Protein AF-A0AAE1G1R2-F1 (afdb_monomer_lite)

Secondary structure (DSSP, 8-state):
--SSHHHHHHHHHHHHHHHHHHHHHHHHHHHHHHHHHHHHHHHHHHHHHHHHHHHHHHHHHHHHHHHHHHHHHHHHHHHHHHHHHHHHHHHHHHHHHHHHHHHHHHHHHHHHHHHHHHHHTS-SS--------------SSSHHHHHHHHTTS--HHHHHHHHHHHHHHHSPPPP-TT--HHHHHHHHHHHHHHHHHHHHHHHHHHHHHHHHTT-

Foldseek 3Di:
DPDPPVVVVVVVVVVVVVVVVVVVVVVVVVVVVVVVVVVVVVVVVVVVVVVVVVVVVVVVVVVVVVVVVVVVVVVVVVVVVVVVVVVVVVVVVVVVVVVVVVVVVVVVVVVVVVVVVVVVVVPPDDDDDDDDDDDDDDDDPVVVVVVVVVPPDDPPVSVVVVVVVVCCVVDPDDDPPPDDPVVVVVVVVVVVVVVVVVVVVVVVVVVVVVVVVVD

Sequence (215 aa):
MSDDESAYSDAERKKKGDEGANFLKSRQQMKMSELDEQLAEYIAEWRKQRAKEEDELRRLKDKQAKRKVLRAEEEKKLTEQKKAEEERKMREDSERKHREQEEKRKRLEEAEKKRQAMMKGSSEGGKDGGVKKFSKGGGDKLSNIQAAKGELGKTREQLAEEKKIALSIRVKPINVDGIGSDQLRHKADEMWNLIIKLETEKYDMEERMKRQDYD

Radius of gyration: 48.06 Å; chains: 1; bounding box: 100×46×162 Å

pLDDT: mean 75.03, std 16.47, range [30.75, 95.44]

Organism: Petrolisthes cinctipes (NCBI:txid88211)

InterPro domains:
  IPR001978 Troponin [PF00992] (145-214)
  IPR027707 Troponin T [PTHR11521] (25-215)
  IPR038077 Troponin domain superfamily [G3DSA:1.20.5.350] (139-215)
  IPR038077 Troponin domain superfamily [SSF90250] (141-215)

Structure (mmCIF, N/CA/C/O backbone):
data_AF-A0AAE1G1R2-F1
#
_entry.id   AF-A0AAE1G1R2-F1
#
loop_
_atom_site.group_PDB
_atom_site.id
_atom_site.type_symbol
_atom_site.label_atom_id
_atom_site.label_alt_id
_atom_site.label_comp_id
_atom_site.label_asym_id
_atom_site.label_entity_id
_atom_site.label_seq_id
_atom_site.pdbx_PDB_ins_code
_atom_site.Cartn_x
_atom_site.Cartn_y
_atom_site.Cartn_z
_atom_site.occupancy
_atom_site.B_iso_or_equiv
_atom_site.auth_seq_id
_atom_site.auth_comp_id
_atom_site.auth_asym_id
_atom_site.auth_atom_id
_atom_site.pdbx_PDB_model_num
ATOM 1 N N . MET A 1 1 ? 62.399 16.945 -80.555 1.00 51.91 1 MET A N 1
ATOM 2 C CA . MET A 1 1 ? 61.132 17.337 -79.904 1.00 51.91 1 MET A CA 1
ATOM 3 C C . MET A 1 1 ? 60.366 16.056 -79.589 1.00 51.91 1 MET A C 1
ATOM 5 O O . MET A 1 1 ? 59.696 15.557 -80.475 1.00 51.91 1 MET A O 1
ATOM 9 N N . SER A 1 2 ? 60.581 15.444 -78.418 1.00 55.03 2 SER A N 1
ATOM 10 C CA . SER A 1 2 ? 59.893 14.200 -78.001 1.00 55.03 2 SER A CA 1
ATOM 11 C C . SER A 1 2 ? 60.005 13.967 -76.482 1.00 55.03 2 SER A C 1
ATOM 13 O O . SER A 1 2 ? 60.162 12.832 -76.048 1.00 55.03 2 SER A O 1
ATOM 15 N N . ASP A 1 3 ? 59.996 15.035 -75.678 1.00 54.34 3 ASP A N 1
ATOM 16 C CA . ASP A 1 3 ? 60.180 14.936 -74.215 1.00 54.34 3 ASP A CA 1
ATOM 17 C C . ASP A 1 3 ? 59.062 15.627 -73.410 1.00 54.34 3 ASP A C 1
ATOM 19 O O . ASP A 1 3 ? 59.144 15.747 -72.196 1.00 54.34 3 ASP A O 1
ATOM 23 N N . ASP A 1 4 ? 57.993 16.076 -74.078 1.00 54.50 4 ASP A N 1
ATOM 24 C CA . ASP A 1 4 ? 56.897 16.832 -73.442 1.00 54.50 4 ASP A CA 1
ATOM 25 C C . ASP A 1 4 ? 55.645 15.966 -73.169 1.00 54.50 4 ASP A C 1
ATOM 27 O O . ASP A 1 4 ? 54.883 16.211 -72.238 1.00 54.50 4 ASP A O 1
ATOM 31 N N . GLU A 1 5 ? 55.456 14.875 -73.919 1.00 55.31 5 GLU A N 1
ATOM 32 C CA . GLU A 1 5 ? 54.227 14.062 -73.869 1.00 55.31 5 GLU A CA 1
ATOM 33 C C . GLU A 1 5 ? 54.237 13.001 -72.743 1.00 55.31 5 GLU A C 1
ATOM 35 O O . GLU A 1 5 ? 53.194 12.600 -72.225 1.00 55.31 5 GLU A O 1
ATOM 40 N N . SER A 1 6 ? 55.427 12.586 -72.290 1.00 58.38 6 SER A N 1
ATOM 41 C CA . SER A 1 6 ? 55.603 11.599 -71.209 1.00 58.38 6 SER A CA 1
ATOM 42 C C . SER A 1 6 ? 55.253 12.182 -69.830 1.00 58.38 6 SER A C 1
ATOM 44 O O . SER A 1 6 ? 54.526 11.548 -69.056 1.00 58.38 6 SER A O 1
ATOM 46 N N . ALA A 1 7 ? 55.675 13.425 -69.566 1.00 58.91 7 ALA A N 1
ATOM 47 C CA . ALA A 1 7 ? 55.439 14.125 -68.304 1.00 58.91 7 ALA A CA 1
ATOM 48 C C . ALA A 1 7 ? 53.951 14.442 -68.072 1.00 58.91 7 ALA A C 1
ATOM 50 O O . ALA A 1 7 ? 53.468 14.353 -66.941 1.00 58.91 7 ALA A O 1
ATOM 51 N N . TYR A 1 8 ? 53.201 14.735 -69.142 1.00 57.44 8 TYR A N 1
ATOM 52 C CA . TYR A 1 8 ? 51.751 14.946 -69.071 1.00 57.44 8 TYR A CA 1
ATOM 53 C C . TYR A 1 8 ? 51.007 13.658 -68.680 1.00 57.44 8 TYR A C 1
ATOM 55 O O . TYR A 1 8 ? 50.093 13.685 -67.853 1.00 57.44 8 TYR A O 1
ATOM 63 N N . SER A 1 9 ? 51.451 12.507 -69.199 1.00 65.69 9 SER A N 1
ATOM 64 C CA . SER A 1 9 ? 50.842 11.206 -68.895 1.00 65.69 9 SER A CA 1
ATOM 65 C C . SER A 1 9 ? 51.102 10.730 -67.457 1.00 65.69 9 SER A C 1
ATOM 67 O O . SER A 1 9 ? 50.241 10.083 -66.857 1.00 65.69 9 SER A O 1
ATOM 69 N N . ASP A 1 10 ? 52.264 11.059 -66.883 1.00 66.19 10 ASP A N 1
ATOM 70 C CA . ASP A 1 10 ? 52.615 10.697 -65.505 1.00 66.19 10 ASP A CA 1
ATOM 71 C C . ASP A 1 10 ? 51.900 11.603 -64.488 1.00 66.19 10 ASP A C 1
ATOM 73 O O . ASP A 1 10 ? 51.364 11.132 -63.482 1.00 66.19 10 ASP A O 1
ATOM 77 N N . ALA A 1 11 ? 51.763 12.895 -64.806 1.00 70.25 11 ALA A N 1
ATOM 78 C CA . ALA A 1 11 ? 50.960 13.831 -64.022 1.00 70.25 11 ALA A CA 1
ATOM 79 C C . ALA A 1 11 ? 49.469 13.439 -63.984 1.00 70.25 11 ALA A C 1
ATOM 81 O O . ALA A 1 11 ? 48.853 13.471 -62.916 1.00 70.25 11 ALA A O 1
ATOM 82 N N . GLU A 1 12 ? 48.886 13.004 -65.107 1.00 67.62 12 GLU A N 1
ATOM 83 C CA . GLU A 1 12 ? 47.502 12.508 -65.146 1.00 67.62 12 GLU A CA 1
ATOM 84 C C . GLU A 1 12 ? 47.312 11.183 -64.397 1.00 67.62 12 GLU A C 1
ATOM 86 O O . GLU A 1 12 ? 46.301 11.004 -63.711 1.00 67.62 12 GLU A O 1
ATOM 91 N N . ARG A 1 13 ? 48.277 10.253 -64.477 1.00 69.50 13 ARG A N 1
ATOM 92 C CA . ARG A 1 13 ? 48.238 9.001 -63.697 1.00 69.50 13 ARG A CA 1
ATOM 93 C C . ARG A 1 13 ? 48.331 9.269 -62.202 1.00 69.50 13 ARG A C 1
ATOM 95 O O . ARG A 1 13 ? 47.574 8.672 -61.438 1.00 69.50 13 ARG A O 1
ATOM 102 N N . LYS A 1 14 ? 49.205 10.189 -61.790 1.00 71.12 14 LYS A N 1
ATOM 103 C CA . LYS A 1 14 ? 49.343 10.611 -60.394 1.00 71.12 14 LYS A CA 1
ATOM 104 C C . LYS A 1 14 ? 48.072 11.288 -59.885 1.00 71.12 14 LYS A C 1
ATOM 106 O O . LYS A 1 14 ? 47.583 10.925 -58.821 1.00 71.12 14 LYS A O 1
ATOM 111 N N . LYS A 1 15 ? 47.467 12.167 -60.689 1.00 72.81 15 LYS A N 1
ATOM 112 C CA . LYS A 1 15 ? 46.187 12.815 -60.371 1.00 72.81 15 LYS A CA 1
ATOM 113 C C . LYS A 1 15 ? 45.039 11.808 -60.231 1.00 72.81 15 LYS A C 1
ATOM 115 O O . LYS A 1 15 ? 44.305 11.871 -59.252 1.00 72.81 15 LYS A O 1
ATOM 120 N N . LYS A 1 16 ? 44.922 10.827 -61.137 1.00 68.62 16 LYS A N 1
ATOM 121 C CA . LYS A 1 16 ? 43.939 9.730 -61.010 1.00 68.62 16 LYS A CA 1
ATOM 122 C C . LYS A 1 16 ? 44.195 8.840 -59.788 1.00 68.62 16 LYS A C 1
ATOM 124 O O . LYS A 1 16 ? 43.241 8.384 -59.161 1.00 68.62 16 LYS A O 1
ATOM 129 N N . GLY A 1 17 ? 45.460 8.595 -59.441 1.00 72.25 17 GLY A N 1
ATOM 130 C CA . GLY A 1 17 ? 45.848 7.874 -58.225 1.00 72.25 17 GLY A CA 1
ATOM 131 C C . GLY A 1 17 ? 45.446 8.617 -56.946 1.00 72.25 17 GLY A C 1
ATOM 132 O O . GLY A 1 17 ? 44.845 8.015 -56.056 1.00 72.25 17 GLY A O 1
ATOM 133 N N . ASP A 1 18 ? 45.697 9.927 -56.891 1.00 72.56 18 ASP A N 1
ATOM 134 C CA . ASP A 1 18 ? 45.326 10.795 -55.766 1.00 72.56 18 ASP A CA 1
ATOM 135 C C . ASP A 1 18 ? 43.799 10.961 -55.640 1.00 72.56 18 ASP A C 1
ATOM 137 O O . ASP A 1 18 ? 43.257 10.923 -54.534 1.00 72.56 18 ASP A O 1
ATOM 141 N N . GLU A 1 19 ? 43.071 11.071 -56.757 1.00 71.88 19 GLU A N 1
ATOM 142 C CA . GLU A 1 19 ? 41.599 11.098 -56.776 1.00 71.88 19 GLU A CA 1
ATOM 143 C C . GLU A 1 19 ? 40.994 9.768 -56.285 1.00 71.88 19 GLU A C 1
ATOM 145 O O . GLU A 1 19 ? 40.060 9.771 -55.478 1.00 71.88 19 GLU A O 1
ATOM 150 N N . GLY A 1 20 ? 41.562 8.625 -56.688 1.00 74.75 20 GLY A N 1
ATOM 151 C CA . GLY A 1 20 ? 41.160 7.302 -56.198 1.00 74.75 20 GLY A CA 1
ATOM 152 C C . GLY A 1 20 ? 41.451 7.092 -54.706 1.00 74.75 20 GLY A C 1
ATOM 153 O O . GLY A 1 20 ? 40.616 6.542 -53.982 1.00 74.75 20 GLY A O 1
ATOM 154 N N . ALA A 1 21 ? 42.599 7.575 -54.219 1.00 76.81 21 ALA A N 1
ATOM 155 C CA . ALA A 1 21 ? 42.957 7.542 -52.801 1.00 76.81 21 ALA A CA 1
ATOM 156 C C . ALA A 1 21 ? 42.036 8.439 -51.953 1.00 76.81 21 ALA A C 1
ATOM 158 O O . ALA A 1 21 ? 41.587 8.026 -50.879 1.00 76.81 21 ALA A O 1
ATOM 159 N N . ASN A 1 22 ? 41.685 9.626 -52.457 1.00 79.94 22 ASN A N 1
ATOM 160 C CA . ASN A 1 22 ? 40.719 10.519 -51.820 1.00 79.94 22 ASN A CA 1
ATOM 161 C C . ASN A 1 22 ? 39.317 9.901 -51.761 1.00 79.94 22 ASN A C 1
ATOM 163 O O . ASN A 1 22 ? 38.685 9.948 -50.709 1.00 79.94 22 ASN A O 1
ATOM 167 N N . PHE A 1 23 ? 38.854 9.242 -52.828 1.00 78.12 23 PHE A N 1
ATOM 168 C CA . PHE A 1 23 ? 37.566 8.542 -52.823 1.00 78.12 23 PHE A CA 1
ATOM 169 C C . PHE A 1 23 ? 37.516 7.413 -51.783 1.00 78.12 23 PHE A C 1
ATOM 171 O O . PHE A 1 23 ? 36.532 7.279 -51.051 1.00 78.12 23 PHE A O 1
ATOM 178 N N . LEU A 1 24 ? 38.585 6.616 -51.664 1.00 79.31 24 LEU A N 1
ATOM 179 C CA . LEU A 1 24 ? 38.666 5.551 -50.660 1.00 79.31 24 LEU A CA 1
ATOM 180 C C . LEU A 1 24 ? 38.637 6.112 -49.230 1.00 79.31 24 LEU A C 1
ATOM 182 O O . LEU A 1 24 ? 37.952 5.561 -48.365 1.00 79.31 24 LEU A O 1
ATOM 186 N N . LYS A 1 25 ? 39.332 7.233 -49.003 1.00 82.75 25 LYS A N 1
ATOM 187 C CA . LYS A 1 25 ? 39.378 7.934 -47.717 1.00 82.75 25 LYS A CA 1
ATOM 188 C C . LYS A 1 25 ? 38.029 8.559 -47.357 1.00 82.75 25 LYS A C 1
ATOM 190 O O . LYS A 1 25 ? 37.568 8.369 -46.237 1.00 82.75 25 LYS A O 1
ATOM 195 N N . SER A 1 26 ? 37.346 9.202 -48.306 1.00 83.06 26 SER A N 1
ATOM 196 C CA . SER A 1 26 ? 35.983 9.713 -48.111 1.00 83.06 26 SER A CA 1
ATOM 197 C C . SER A 1 26 ? 34.985 8.587 -47.848 1.00 83.06 26 SER A C 1
ATOM 199 O O . SER A 1 26 ? 34.150 8.708 -46.960 1.00 83.06 26 SER A O 1
ATOM 201 N N . ARG A 1 27 ? 35.096 7.446 -48.540 1.00 83.12 27 ARG A N 1
ATOM 202 C CA . ARG A 1 27 ? 34.243 6.277 -48.277 1.00 83.12 27 ARG A CA 1
ATOM 203 C C . ARG A 1 27 ? 34.493 5.672 -46.893 1.00 83.12 27 ARG A C 1
ATOM 205 O O . ARG A 1 27 ? 33.549 5.221 -46.254 1.00 83.12 27 ARG A O 1
ATOM 212 N N . GLN A 1 28 ? 35.743 5.642 -46.428 1.00 81.62 28 GLN A N 1
ATOM 213 C CA . GLN A 1 28 ? 36.058 5.246 -45.053 1.00 81.62 28 GLN A CA 1
ATOM 214 C C . GLN A 1 28 ? 35.503 6.250 -44.040 1.00 81.62 28 GLN A C 1
ATOM 216 O O . GLN A 1 28 ? 34.906 5.824 -43.061 1.00 81.62 28 GLN A O 1
ATOM 221 N N . GLN A 1 29 ? 35.624 7.556 -44.291 1.00 83.88 29 GLN A N 1
ATOM 222 C CA . GLN A 1 29 ? 35.051 8.593 -43.428 1.00 83.88 29 GLN A CA 1
ATOM 223 C C . GLN A 1 29 ? 33.525 8.501 -43.340 1.00 83.88 29 GLN A C 1
ATOM 225 O O . GLN A 1 29 ? 33.004 8.570 -42.236 1.00 83.88 29 GLN A O 1
ATOM 230 N N . MET A 1 30 ? 32.829 8.261 -44.455 1.00 82.75 30 MET A N 1
ATOM 231 C CA . MET A 1 30 ? 31.374 8.055 -44.461 1.00 82.75 30 MET A CA 1
ATOM 232 C C . MET A 1 30 ? 30.965 6.817 -43.653 1.00 82.75 30 MET A C 1
ATOM 234 O O . MET A 1 30 ? 30.027 6.870 -42.871 1.00 82.75 30 MET A O 1
ATOM 238 N N . LYS A 1 31 ? 31.707 5.708 -43.774 1.00 83.88 31 LYS A N 1
ATOM 239 C CA . LYS A 1 31 ? 31.460 4.511 -42.953 1.00 83.88 31 LYS A CA 1
ATOM 240 C C . LYS A 1 31 ? 31.716 4.751 -41.465 1.00 83.88 31 LYS A C 1
ATOM 242 O O . LYS A 1 31 ? 31.020 4.182 -40.635 1.00 83.88 31 LYS A O 1
ATOM 247 N N . MET A 1 32 ? 32.724 5.558 -41.130 1.00 81.75 32 MET A N 1
ATOM 248 C CA . MET A 1 32 ? 32.991 5.942 -39.744 1.00 81.75 32 MET A CA 1
ATOM 249 C C . MET A 1 32 ? 31.892 6.858 -39.204 1.00 81.75 32 MET A C 1
ATOM 251 O O . MET A 1 32 ? 31.422 6.619 -38.101 1.00 81.75 32 MET A O 1
ATOM 255 N N . SER A 1 33 ? 31.425 7.837 -39.985 1.00 88.31 33 SER A N 1
ATOM 256 C CA . SER A 1 33 ? 30.330 8.714 -39.561 1.00 88.31 33 SER A CA 1
ATOM 257 C C . SER A 1 33 ? 29.004 7.970 -39.425 1.00 88.31 33 SER A C 1
ATOM 259 O O . SER A 1 33 ? 28.287 8.217 -38.468 1.00 88.31 33 SER A O 1
ATOM 261 N N . GLU A 1 34 ? 28.695 7.028 -40.324 1.00 88.62 34 GLU A N 1
ATOM 262 C CA . GLU A 1 34 ? 27.514 6.157 -40.202 1.00 88.62 34 GLU A CA 1
ATOM 263 C C . GLU A 1 34 ? 27.575 5.303 -38.926 1.00 88.62 34 GLU A C 1
ATOM 265 O O . GLU A 1 34 ? 26.570 5.133 -38.238 1.00 88.62 34 GLU A O 1
ATOM 270 N N . LEU A 1 35 ? 28.758 4.783 -38.579 1.00 89.00 35 LEU A N 1
ATOM 271 C CA . LEU A 1 35 ? 28.954 4.013 -37.351 1.00 89.00 35 LEU A CA 1
ATOM 272 C C . LEU A 1 35 ? 28.816 4.891 -36.099 1.00 89.00 35 LEU A C 1
ATOM 274 O O . LEU A 1 35 ? 28.189 4.472 -35.126 1.00 89.00 35 LEU A O 1
ATOM 278 N N . ASP A 1 36 ? 29.374 6.102 -36.130 1.00 91.12 36 ASP A N 1
ATOM 279 C CA . ASP A 1 36 ? 29.257 7.081 -35.047 1.00 91.12 36 ASP A CA 1
ATOM 280 C C . ASP A 1 36 ? 27.799 7.534 -34.855 1.00 91.12 36 ASP A C 1
ATOM 282 O O . ASP A 1 36 ? 27.343 7.684 -33.720 1.00 91.12 36 ASP A O 1
ATOM 286 N N . GLU A 1 37 ? 27.043 7.695 -35.944 1.00 92.88 37 GLU A N 1
ATOM 287 C CA . GLU A 1 37 ? 25.621 8.046 -35.923 1.00 92.88 37 GLU A CA 1
ATOM 288 C C . GLU A 1 37 ? 24.771 6.905 -35.344 1.00 92.88 37 GLU A C 1
ATOM 290 O O . GLU A 1 37 ? 23.986 7.136 -34.424 1.00 92.88 37 GLU A O 1
ATOM 295 N N . GLN A 1 38 ? 25.016 5.654 -35.749 1.00 91.88 38 GLN A N 1
ATOM 296 C CA . GLN A 1 38 ? 24.375 4.475 -35.146 1.00 91.88 38 GLN A CA 1
ATOM 297 C C . GLN A 1 38 ? 24.684 4.335 -33.647 1.00 91.88 38 GLN A C 1
ATOM 299 O O . GLN A 1 38 ? 23.804 4.009 -32.847 1.00 91.88 38 GLN A O 1
ATOM 304 N N . LEU A 1 39 ? 25.928 4.598 -33.237 1.00 93.50 39 LEU A N 1
ATOM 305 C CA . LEU A 1 39 ? 26.320 4.626 -31.826 1.00 93.50 39 LEU A CA 1
ATOM 306 C C . LEU A 1 39 ? 25.593 5.738 -31.063 1.00 93.50 39 LEU A C 1
ATOM 308 O O . LEU A 1 39 ? 25.125 5.509 -29.944 1.00 93.50 39 LEU A O 1
ATOM 312 N N . ALA A 1 40 ? 25.475 6.928 -31.652 1.00 94.62 40 ALA A N 1
ATOM 313 C CA . ALA A 1 40 ? 24.762 8.050 -31.053 1.00 94.62 40 ALA A CA 1
ATOM 314 C C . ALA A 1 40 ? 23.265 7.750 -30.881 1.00 94.62 40 ALA A C 1
ATOM 316 O O . ALA A 1 40 ? 22.715 8.014 -29.807 1.00 94.62 40 ALA A O 1
ATOM 317 N N . GLU A 1 41 ? 22.625 7.149 -31.886 1.00 93.56 41 GLU A N 1
ATOM 318 C CA . GLU A 1 41 ? 21.232 6.699 -31.827 1.00 93.56 41 GLU A CA 1
ATOM 319 C C . GLU A 1 41 ? 21.030 5.639 -30.741 1.00 93.56 41 GLU A C 1
ATOM 321 O O . GLU A 1 41 ? 20.160 5.802 -29.883 1.00 93.56 41 GLU A O 1
ATOM 326 N N . TYR A 1 42 ? 21.888 4.616 -30.683 1.00 93.38 42 TYR A N 1
ATOM 327 C CA . TYR A 1 42 ? 21.821 3.580 -29.649 1.00 93.38 42 TYR A CA 1
ATOM 328 C C . TYR A 1 42 ? 21.971 4.160 -28.233 1.00 93.38 42 TYR A C 1
ATOM 330 O O . TYR A 1 42 ? 21.216 3.819 -27.318 1.00 93.38 42 TYR A O 1
ATOM 338 N N . ILE A 1 43 ? 22.908 5.095 -28.038 1.00 93.88 43 ILE A N 1
ATOM 339 C CA . ILE A 1 43 ? 23.080 5.797 -26.757 1.00 93.88 43 ILE A CA 1
ATOM 340 C C . ILE A 1 43 ? 21.834 6.629 -26.421 1.00 93.88 43 ILE A C 1
ATOM 342 O O . ILE A 1 43 ? 21.414 6.666 -25.258 1.00 93.88 43 ILE A O 1
ATOM 346 N N . ALA A 1 44 ? 21.237 7.306 -27.404 1.00 95.38 44 ALA A N 1
ATOM 347 C CA . ALA A 1 44 ? 20.031 8.104 -27.211 1.00 95.38 44 ALA A CA 1
ATOM 348 C C . ALA A 1 44 ? 18.822 7.231 -26.836 1.00 95.38 44 ALA A C 1
ATOM 350 O O . ALA A 1 44 ? 18.093 7.568 -25.898 1.00 95.38 44 ALA A O 1
ATOM 351 N N . GLU A 1 45 ? 18.639 6.091 -27.502 1.00 94.44 45 GLU A N 1
ATOM 352 C CA . GLU A 1 45 ? 17.600 5.114 -27.172 1.00 94.44 45 GLU A CA 1
ATOM 353 C C . GLU A 1 45 ? 17.790 4.539 -25.770 1.00 94.44 45 GLU A C 1
ATOM 355 O O . GLU A 1 45 ? 16.844 4.534 -24.978 1.00 94.44 45 GLU A O 1
ATOM 360 N N . TRP A 1 46 ? 19.017 4.157 -25.410 1.00 94.31 46 TRP A N 1
ATOM 361 C CA . TRP A 1 46 ? 19.322 3.641 -24.077 1.00 94.31 46 TRP A CA 1
ATOM 362 C C . TRP A 1 46 ? 19.034 4.671 -22.977 1.00 94.31 46 TRP A C 1
ATOM 364 O O . TRP A 1 46 ? 18.415 4.352 -21.959 1.00 94.31 46 TRP A O 1
ATOM 374 N N . ARG A 1 47 ? 19.407 5.941 -23.194 1.00 94.31 47 ARG A N 1
ATOM 375 C CA . ARG A 1 47 ? 19.071 7.046 -22.277 1.00 94.31 47 ARG A CA 1
ATOM 376 C C . ARG A 1 47 ? 17.565 7.249 -22.160 1.00 94.31 47 ARG A C 1
ATOM 378 O O . ARG A 1 47 ? 17.065 7.454 -21.058 1.00 94.31 47 ARG A O 1
ATOM 385 N N . LYS A 1 48 ? 16.838 7.175 -23.276 1.00 95.44 48 LYS A N 1
ATOM 386 C CA . LYS A 1 48 ? 15.377 7.302 -23.300 1.00 95.44 48 LYS A CA 1
ATOM 387 C C . LYS A 1 48 ? 14.704 6.155 -22.551 1.00 95.4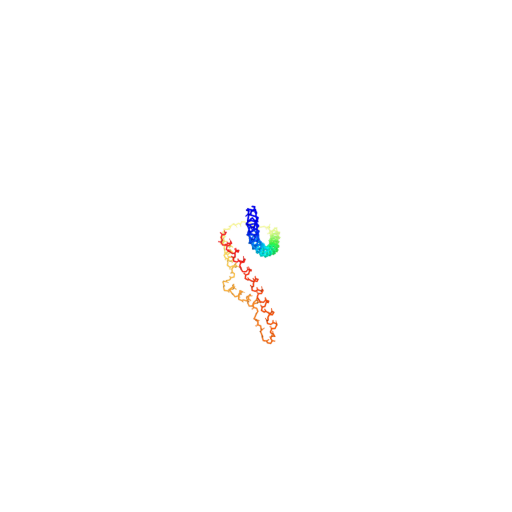4 48 LYS A C 1
ATOM 389 O O . LYS A 1 48 ? 13.723 6.390 -21.850 1.00 95.44 48 LYS A O 1
ATOM 394 N N . GLN A 1 49 ? 15.218 4.935 -22.678 1.00 89.69 49 GLN A N 1
ATOM 395 C CA . GLN A 1 49 ? 14.702 3.776 -21.959 1.00 89.69 49 GLN A CA 1
ATOM 396 C C . GLN A 1 49 ? 14.969 3.887 -20.455 1.00 89.69 49 GLN A C 1
ATOM 398 O O . GLN A 1 49 ? 14.029 3.775 -19.672 1.00 89.69 49 GLN A O 1
ATOM 403 N N . ARG A 1 50 ? 16.195 4.242 -20.053 1.00 90.00 50 ARG A N 1
ATOM 404 C CA . ARG A 1 50 ? 16.527 4.535 -18.650 1.00 90.00 50 ARG A CA 1
ATOM 405 C C . ARG A 1 50 ? 15.657 5.635 -18.053 1.00 90.00 50 ARG A C 1
ATOM 407 O O . ARG A 1 50 ? 15.144 5.458 -16.957 1.00 90.00 50 ARG A O 1
ATOM 414 N N . ALA A 1 51 ? 15.437 6.731 -18.778 1.00 93.56 51 ALA A N 1
ATOM 415 C CA . ALA A 1 51 ? 14.575 7.815 -18.312 1.00 93.56 51 ALA A CA 1
ATOM 416 C C . ALA A 1 51 ? 13.127 7.344 -18.086 1.00 93.56 51 ALA A C 1
ATOM 418 O O . ALA A 1 51 ? 12.531 7.664 -17.062 1.00 93.56 51 ALA A O 1
ATOM 419 N N . LYS A 1 52 ? 12.575 6.530 -18.998 1.00 92.62 52 LYS A N 1
ATOM 420 C CA . LYS A 1 52 ? 11.232 5.946 -18.832 1.00 92.62 52 LYS A CA 1
ATOM 421 C C . LYS A 1 52 ? 11.145 5.030 -17.611 1.00 92.62 52 LYS A C 1
ATOM 423 O O . LYS A 1 52 ? 10.187 5.133 -16.850 1.00 92.62 52 LYS A O 1
ATOM 428 N N . GLU A 1 53 ? 12.128 4.153 -17.427 1.00 83.69 53 GLU A N 1
ATOM 429 C CA . GLU A 1 53 ? 12.176 3.237 -16.282 1.00 83.69 53 GLU A CA 1
ATOM 430 C C . GLU A 1 53 ? 12.324 4.000 -14.955 1.00 83.69 53 GLU A C 1
ATOM 432 O O . GLU A 1 53 ? 11.639 3.691 -13.978 1.00 83.69 53 GLU A O 1
ATOM 437 N N . GLU A 1 54 ? 13.158 5.042 -14.920 1.00 88.06 54 GLU A N 1
ATOM 438 C CA . GLU A 1 54 ? 13.321 5.913 -13.752 1.00 88.06 54 GLU A CA 1
ATOM 439 C C . GLU A 1 54 ? 12.036 6.683 -13.417 1.00 88.06 54 GLU A C 1
ATOM 441 O O . GLU A 1 54 ? 11.634 6.724 -12.249 1.00 88.06 54 GLU A O 1
ATOM 446 N N . ASP A 1 55 ? 11.354 7.242 -14.420 1.00 90.75 55 ASP A N 1
ATOM 447 C CA . ASP A 1 55 ? 10.080 7.942 -14.240 1.00 90.75 55 ASP A CA 1
ATOM 448 C C . ASP A 1 55 ? 8.975 7.003 -13.739 1.00 90.75 55 ASP A C 1
ATOM 450 O O . ASP A 1 55 ? 8.190 7.367 -12.854 1.00 90.75 55 ASP A O 1
ATOM 454 N N . GLU A 1 56 ? 8.914 5.774 -14.255 1.00 89.88 56 GLU A N 1
ATOM 455 C CA . GLU A 1 56 ? 7.955 4.769 -13.799 1.00 89.88 56 GLU A CA 1
ATOM 456 C C . GLU A 1 56 ? 8.233 4.342 -12.354 1.00 89.88 56 GLU A C 1
ATOM 458 O O . GLU A 1 56 ? 7.322 4.325 -11.517 1.00 89.88 56 GLU A O 1
ATOM 463 N N . LEU A 1 57 ? 9.501 4.101 -12.016 1.00 86.12 57 LEU A N 1
ATOM 464 C CA . LEU A 1 57 ? 9.918 3.763 -10.659 1.00 86.12 57 LEU A CA 1
ATOM 465 C C . LEU A 1 57 ? 9.624 4.905 -9.677 1.00 86.12 57 LEU A C 1
ATOM 467 O O . LEU A 1 57 ? 9.129 4.668 -8.569 1.00 86.12 57 LEU A O 1
ATOM 471 N N . ARG A 1 58 ? 9.852 6.156 -10.089 1.00 89.50 58 ARG A N 1
ATOM 472 C CA . ARG A 1 58 ? 9.489 7.344 -9.309 1.00 89.50 58 ARG A CA 1
ATOM 473 C C . ARG A 1 58 ? 7.978 7.439 -9.106 1.00 89.50 58 ARG A C 1
ATOM 475 O O . ARG A 1 58 ? 7.527 7.598 -7.973 1.00 89.50 58 ARG A O 1
ATOM 482 N N . ARG A 1 59 ? 7.180 7.251 -10.160 1.00 92.12 59 ARG A N 1
ATOM 483 C CA . ARG A 1 59 ? 5.708 7.259 -10.086 1.00 92.12 59 ARG A CA 1
ATOM 484 C C . ARG A 1 59 ? 5.173 6.179 -9.141 1.00 92.12 59 ARG A C 1
ATOM 486 O O . ARG A 1 59 ? 4.192 6.419 -8.431 1.00 92.12 59 ARG A O 1
ATOM 493 N N . LEU A 1 60 ? 5.784 4.995 -9.122 1.00 88.94 60 LEU A N 1
ATOM 494 C CA . LEU A 1 60 ? 5.420 3.914 -8.201 1.00 88.94 60 LEU A CA 1
ATOM 495 C C . LEU A 1 60 ? 5.755 4.264 -6.747 1.00 88.94 60 LEU A C 1
ATOM 497 O O . LEU A 1 60 ? 4.893 4.106 -5.877 1.00 88.94 60 LEU A O 1
ATOM 501 N N . LYS A 1 61 ? 6.948 4.812 -6.488 1.00 89.06 61 LYS A N 1
ATOM 502 C CA . LYS A 1 61 ? 7.335 5.303 -5.155 1.00 89.06 61 LYS A CA 1
ATOM 503 C C . LYS A 1 61 ? 6.405 6.410 -4.662 1.00 89.06 61 LYS A C 1
ATOM 505 O O . LYS A 1 61 ? 5.931 6.338 -3.531 1.00 89.06 61 LYS A O 1
ATOM 510 N N . ASP A 1 62 ? 6.048 7.365 -5.518 1.00 88.44 62 ASP A N 1
ATOM 511 C CA . ASP A 1 62 ? 5.116 8.442 -5.170 1.00 88.44 62 ASP A CA 1
ATOM 512 C C . ASP A 1 62 ? 3.717 7.904 -4.841 1.00 88.44 62 ASP A C 1
ATOM 514 O O . ASP A 1 62 ? 3.078 8.349 -3.885 1.00 88.44 62 ASP A O 1
ATOM 518 N N . LYS A 1 63 ? 3.226 6.903 -5.588 1.00 92.06 63 LYS A N 1
ATOM 519 C CA . LYS A 1 63 ? 1.965 6.216 -5.259 1.00 92.06 63 LYS A CA 1
ATOM 520 C C . LYS A 1 63 ? 2.044 5.512 -3.906 1.00 92.06 63 LYS A C 1
ATOM 522 O O . LYS A 1 63 ? 1.087 5.582 -3.134 1.00 92.06 63 LYS A O 1
ATOM 527 N N . GLN A 1 64 ? 3.151 4.834 -3.612 1.00 81.12 64 GLN A N 1
ATOM 528 C CA . GLN A 1 64 ? 3.345 4.152 -2.334 1.00 81.12 64 GLN A CA 1
ATOM 529 C C . GLN A 1 64 ? 3.405 5.153 -1.172 1.00 81.12 64 GLN A C 1
ATOM 531 O O . GLN A 1 64 ? 2.718 4.957 -0.169 1.00 81.12 64 GLN A O 1
ATOM 536 N N . ALA A 1 65 ? 4.140 6.256 -1.337 1.00 89.00 65 ALA A N 1
ATOM 537 C CA . ALA A 1 65 ? 4.219 7.342 -0.366 1.00 89.00 65 ALA A CA 1
ATOM 538 C C . ALA A 1 65 ? 2.839 7.963 -0.103 1.00 89.00 65 ALA A C 1
ATOM 540 O O . ALA A 1 65 ? 2.422 8.057 1.049 1.00 89.00 65 ALA A O 1
ATOM 541 N N . LYS A 1 66 ? 2.071 8.278 -1.156 1.00 91.56 66 LYS A N 1
ATOM 542 C CA . LYS A 1 66 ? 0.693 8.786 -1.025 1.00 91.56 66 LYS A CA 1
ATOM 543 C C . LYS A 1 66 ? -0.220 7.812 -0.284 1.00 91.56 66 LYS A C 1
ATOM 545 O O . LYS A 1 66 ? -0.954 8.223 0.606 1.00 91.56 66 LYS A O 1
ATOM 550 N N . ARG A 1 67 ? -0.149 6.511 -0.596 1.00 84.19 67 ARG A N 1
ATOM 551 C CA . ARG A 1 67 ? -0.911 5.477 0.128 1.00 84.19 67 ARG A CA 1
ATOM 552 C C . ARG A 1 67 ? -0.523 5.412 1.603 1.00 84.19 67 ARG A C 1
ATOM 554 O O . ARG A 1 67 ? -1.392 5.167 2.429 1.00 84.19 67 ARG A O 1
ATOM 561 N N . LYS A 1 68 ? 0.757 5.596 1.934 1.00 89.19 68 LYS A N 1
ATOM 562 C CA . LYS A 1 68 ? 1.236 5.606 3.322 1.00 89.19 68 LYS A CA 1
ATOM 563 C C . LYS A 1 68 ? 0.714 6.822 4.088 1.00 89.19 68 LYS A C 1
ATOM 565 O O . LYS A 1 68 ? 0.262 6.659 5.214 1.00 89.19 68 LYS A O 1
ATOM 570 N N . VAL A 1 69 ? 0.728 8.002 3.465 1.00 86.25 69 VAL A N 1
ATOM 571 C CA . VAL A 1 69 ? 0.178 9.234 4.054 1.00 86.25 69 VAL A CA 1
ATOM 572 C C . VAL A 1 69 ? -1.324 9.100 4.291 1.00 86.25 69 VAL A C 1
ATOM 574 O O . VAL A 1 69 ? -1.763 9.298 5.415 1.00 86.25 69 VAL A O 1
ATOM 577 N N . LEU A 1 70 ? -2.090 8.658 3.287 1.00 83.19 70 LEU A N 1
ATOM 578 C CA . LEU A 1 70 ? -3.537 8.453 3.434 1.00 83.19 70 LEU A CA 1
ATOM 579 C C . LEU A 1 70 ? -3.868 7.471 4.560 1.00 83.19 70 LEU A C 1
ATOM 581 O O . LEU A 1 70 ? -4.745 7.735 5.373 1.00 83.19 70 LEU A O 1
ATOM 585 N N . ARG A 1 71 ? -3.121 6.366 4.659 1.00 79.56 71 ARG A N 1
ATOM 586 C CA . ARG A 1 71 ? -3.298 5.399 5.751 1.00 79.56 71 ARG A CA 1
ATOM 587 C C . ARG A 1 71 ? -2.979 6.001 7.118 1.00 79.56 71 ARG A C 1
ATOM 589 O O . ARG A 1 71 ? -3.709 5.751 8.071 1.00 79.56 71 ARG A O 1
ATOM 596 N N . ALA A 1 72 ? -1.920 6.803 7.219 1.00 86.12 72 ALA A N 1
ATOM 597 C CA . ALA A 1 72 ? -1.584 7.501 8.458 1.00 86.12 72 ALA A CA 1
ATOM 598 C C . ALA A 1 72 ? -2.665 8.524 8.855 1.00 86.12 72 ALA A C 1
ATOM 600 O O . ALA A 1 72 ? -2.980 8.652 10.036 1.00 86.12 72 ALA A O 1
ATOM 601 N N . GLU A 1 73 ? -3.263 9.222 7.888 1.00 89.81 73 GLU A N 1
ATOM 602 C CA . GLU A 1 73 ? -4.365 10.158 8.129 1.00 89.81 73 GLU A CA 1
ATOM 603 C C . GLU A 1 73 ? -5.654 9.448 8.562 1.00 89.81 73 GLU A C 1
ATOM 605 O O . GLU A 1 73 ? -6.288 9.876 9.528 1.00 89.81 73 GLU A O 1
ATOM 610 N N . GLU A 1 74 ? -6.027 8.344 7.907 1.00 85.31 74 GLU A N 1
ATOM 611 C CA . GLU A 1 74 ? -7.189 7.529 8.291 1.00 85.31 74 GLU A CA 1
ATOM 612 C C . GLU A 1 74 ? -7.047 6.969 9.709 1.00 85.31 74 GLU A C 1
ATOM 614 O O . GLU A 1 74 ? -7.984 7.034 10.506 1.00 85.31 74 GLU A O 1
ATOM 619 N N . GLU A 1 75 ? -5.863 6.470 10.059 1.00 84.62 75 GLU A N 1
ATOM 620 C CA . GLU A 1 75 ? -5.590 5.963 11.400 1.00 84.62 75 GLU A CA 1
ATOM 621 C C . GLU A 1 75 ? -5.595 7.075 12.449 1.00 84.62 75 GLU A C 1
ATOM 623 O O . GLU A 1 75 ? -6.183 6.913 13.522 1.00 84.62 75 GLU A O 1
ATOM 628 N N . LYS A 1 76 ? -5.006 8.234 12.140 1.00 91.19 76 LYS A N 1
ATOM 629 C CA . LYS A 1 76 ? -5.056 9.398 13.027 1.00 91.19 76 LYS A CA 1
ATOM 630 C C . LYS A 1 76 ? -6.501 9.835 13.275 1.00 91.19 76 LYS A C 1
ATOM 632 O O . LYS A 1 76 ? -6.887 10.066 14.414 1.00 91.19 76 LYS A O 1
ATOM 637 N N . LYS A 1 77 ? -7.331 9.861 12.232 1.00 92.06 77 LYS A N 1
ATOM 638 C CA . LYS A 1 77 ? -8.754 10.189 12.359 1.00 92.06 77 LYS A CA 1
ATOM 639 C C . LYS A 1 77 ? -9.509 9.159 13.202 1.00 92.06 77 LYS A C 1
ATOM 641 O O . LYS A 1 77 ? -10.313 9.538 14.048 1.00 92.06 77 LYS A O 1
ATOM 646 N N . LEU A 1 78 ? -9.253 7.866 13.002 1.00 84.25 78 LEU A N 1
ATOM 647 C CA . LEU A 1 78 ? -9.906 6.804 13.771 1.00 84.25 78 LEU A CA 1
ATOM 648 C C . LEU A 1 78 ? -9.485 6.821 15.249 1.00 84.25 78 LEU A C 1
ATOM 650 O O . LEU A 1 78 ? -10.317 6.631 16.133 1.00 84.25 78 LEU A O 1
ATOM 654 N N . THR A 1 79 ? -8.201 7.050 15.526 1.00 87.38 79 THR A N 1
ATOM 655 C CA . THR A 1 79 ? -7.675 7.162 16.896 1.00 87.38 79 THR A CA 1
ATOM 656 C C . THR A 1 79 ? -8.215 8.398 17.609 1.00 87.38 79 THR A C 1
ATOM 658 O O . THR A 1 79 ? -8.609 8.301 18.768 1.00 87.38 79 THR A O 1
ATOM 661 N N . GLU A 1 80 ? -8.323 9.530 16.916 1.00 89.88 80 GLU A N 1
ATOM 662 C CA . GLU A 1 80 ? -8.941 10.747 17.445 1.00 89.88 80 GLU A CA 1
ATOM 663 C C . GLU A 1 80 ? -10.438 10.554 17.732 1.00 89.88 80 GLU A C 1
ATOM 665 O O . GLU A 1 80 ? -10.905 10.934 18.804 1.00 89.88 80 GLU A O 1
ATOM 670 N N . GLN A 1 81 ? -11.176 9.874 16.845 1.00 87.88 81 GLN A N 1
ATOM 671 C CA . GLN A 1 81 ? -12.582 9.522 17.079 1.00 87.88 81 GLN A CA 1
ATOM 672 C C . GLN A 1 81 ? -12.761 8.611 18.298 1.00 87.88 81 GLN A C 1
ATOM 674 O O . GLN A 1 81 ? -13.602 8.896 19.148 1.00 87.88 81 GLN A O 1
ATOM 679 N N . LYS A 1 82 ? -11.947 7.555 18.423 1.00 89.75 82 LYS A N 1
ATOM 680 C CA . LYS A 1 82 ? -11.992 6.656 19.586 1.00 89.75 82 LYS A CA 1
ATOM 681 C C . LYS A 1 82 ? -11.654 7.384 20.882 1.00 89.75 82 LYS A C 1
ATOM 683 O O . LYS A 1 82 ? -12.362 7.223 21.869 1.00 89.75 82 LYS A O 1
ATOM 688 N N . LYS A 1 83 ? -10.616 8.225 20.873 1.00 91.38 83 LYS A N 1
ATOM 689 C CA . LYS A 1 83 ? -10.221 9.014 22.044 1.00 91.38 83 LYS A CA 1
ATOM 690 C C . LYS A 1 83 ? -11.323 9.988 22.466 1.00 91.38 83 LYS A C 1
ATOM 692 O O . LYS A 1 83 ? -11.591 10.110 23.655 1.00 91.38 83 LYS A O 1
ATOM 697 N N . ALA A 1 84 ? -11.983 10.646 21.513 1.00 90.31 84 ALA A N 1
ATOM 698 C CA . ALA A 1 84 ? -13.097 11.546 21.802 1.00 90.31 84 ALA A CA 1
ATOM 699 C C . ALA A 1 84 ? -14.319 10.802 22.375 1.00 90.31 84 ALA A C 1
ATOM 701 O O . ALA A 1 84 ? -14.979 11.307 23.283 1.00 90.31 84 ALA A O 1
ATOM 702 N N . GLU A 1 85 ? -14.615 9.597 21.880 1.00 87.31 85 GLU A N 1
ATOM 703 C CA . GLU A 1 85 ? -15.695 8.755 22.406 1.00 87.31 85 GLU A CA 1
ATOM 704 C C . GLU A 1 85 ? -15.387 8.242 23.822 1.00 87.31 85 GLU A C 1
ATOM 706 O O . GLU A 1 85 ? -16.240 8.319 24.709 1.00 87.31 85 GLU A O 1
ATOM 711 N N . GLU A 1 86 ? -14.154 7.792 24.070 1.00 86.50 86 GLU A N 1
ATOM 712 C CA . GLU A 1 86 ? -13.692 7.391 25.403 1.00 86.50 86 GLU A CA 1
ATOM 713 C C . GLU A 1 86 ? -13.700 8.565 26.390 1.00 86.50 86 GLU A C 1
ATOM 715 O O . GLU A 1 86 ? -14.187 8.417 27.510 1.00 86.50 86 GLU A O 1
ATOM 720 N N . GLU A 1 87 ? -13.227 9.748 25.986 1.00 88.06 87 GLU A N 1
ATOM 721 C CA . GLU A 1 87 ? -13.243 10.946 26.831 1.00 88.06 87 GLU A CA 1
ATOM 722 C C . GLU A 1 87 ? -14.676 11.377 27.167 1.00 88.06 87 GLU A C 1
ATOM 724 O O . GLU A 1 87 ? -14.974 11.713 28.317 1.00 88.06 87 GLU A O 1
ATOM 729 N N . ARG A 1 88 ? -15.593 11.301 26.196 1.00 90.19 88 ARG A N 1
ATOM 730 C CA . ARG A 1 88 ? -17.014 11.569 26.422 1.00 90.19 88 ARG A CA 1
ATOM 731 C C . ARG A 1 88 ? -17.610 10.588 27.430 1.00 90.19 88 ARG A C 1
ATOM 733 O O . ARG A 1 88 ? -18.253 11.023 28.383 1.00 90.19 88 ARG A O 1
ATOM 740 N N . LYS A 1 89 ? -17.355 9.290 27.264 1.00 87.12 89 LYS A N 1
ATOM 741 C CA . LYS A 1 89 ? -17.836 8.254 28.185 1.00 87.12 89 LYS A CA 1
ATOM 742 C C . LYS A 1 89 ? -17.269 8.439 29.596 1.00 87.12 89 LYS A C 1
ATOM 744 O O . LYS A 1 89 ? -18.006 8.351 30.573 1.00 87.12 89 LYS A O 1
ATOM 749 N N . MET A 1 90 ? -15.984 8.776 29.709 1.00 84.19 90 MET A N 1
ATOM 750 C CA . MET A 1 90 ? -15.338 9.072 30.991 1.00 84.19 90 MET A CA 1
ATOM 751 C C . MET A 1 90 ? -15.922 10.318 31.667 1.00 84.19 90 MET A C 1
ATOM 753 O O . MET A 1 90 ? -16.113 10.317 32.886 1.00 84.19 90 MET A O 1
ATOM 757 N N . ARG A 1 91 ? -16.242 11.370 30.900 1.00 86.69 91 ARG A N 1
ATOM 758 C CA . ARG A 1 91 ? -16.905 12.568 31.432 1.00 86.69 91 ARG A CA 1
ATOM 759 C C . ARG A 1 91 ? -18.312 12.236 31.931 1.00 86.69 91 ARG A C 1
ATOM 761 O O . ARG A 1 91 ? -18.617 12.559 33.077 1.00 86.69 91 ARG A O 1
ATOM 768 N N . GLU A 1 92 ? -19.110 11.521 31.140 1.00 86.12 92 GLU A N 1
ATOM 769 C CA . GLU A 1 92 ? -20.462 11.081 31.519 1.00 86.12 92 GLU A CA 1
ATOM 770 C C . GLU A 1 92 ? -20.449 10.206 32.794 1.00 86.12 92 GLU A C 1
ATOM 772 O O . GLU A 1 92 ? -21.228 10.449 33.720 1.00 86.12 92 GLU A O 1
ATOM 777 N N . ASP A 1 93 ? -19.508 9.262 32.913 1.00 83.62 93 ASP A N 1
ATOM 778 C CA . ASP A 1 93 ? -19.351 8.421 34.109 1.00 83.62 93 ASP A CA 1
ATOM 779 C C . ASP A 1 93 ? -18.891 9.217 35.343 1.00 83.62 93 ASP A C 1
ATOM 781 O O . ASP A 1 93 ? -19.333 8.945 36.466 1.00 83.62 93 ASP A O 1
ATOM 785 N N . SER A 1 94 ? -18.016 10.212 35.164 1.00 82.19 94 SER A N 1
ATOM 786 C CA . SER A 1 94 ? -17.559 11.084 36.254 1.00 82.19 94 SER A CA 1
ATOM 787 C C . SER A 1 94 ? -18.676 11.996 36.772 1.00 82.19 94 SER A C 1
ATOM 789 O O . SER A 1 94 ? -18.861 12.112 37.984 1.00 82.19 94 SER A O 1
ATOM 791 N N . GLU A 1 95 ? -19.492 12.559 35.876 1.00 84.19 95 GLU A N 1
ATOM 792 C CA . GLU A 1 95 ? -20.650 13.382 36.233 1.00 84.19 95 GLU A CA 1
ATOM 793 C C . GLU A 1 95 ? -21.758 12.555 36.884 1.00 84.19 95 GLU A C 1
ATOM 795 O O . GLU A 1 95 ? -22.428 13.027 37.805 1.00 84.19 95 GLU A O 1
ATOM 800 N N . ARG A 1 96 ? -21.960 11.313 36.431 1.00 83.88 96 ARG A N 1
ATOM 801 C CA . ARG A 1 96 ? -22.903 10.388 37.062 1.00 83.88 96 ARG A CA 1
ATOM 802 C C . ARG A 1 96 ? -22.461 10.040 38.482 1.00 83.88 96 ARG A C 1
ATOM 804 O O . ARG A 1 96 ? -23.265 10.133 39.407 1.00 83.88 96 ARG A O 1
ATOM 811 N N . LYS A 1 97 ? -21.182 9.704 38.677 1.00 85.31 97 LYS A N 1
ATOM 812 C CA . LYS A 1 97 ? -20.622 9.441 40.012 1.00 85.31 97 LYS A CA 1
ATOM 813 C C . LYS A 1 97 ? -20.703 10.669 40.921 1.00 85.31 97 LYS A C 1
ATOM 815 O O . LYS A 1 97 ? -21.008 10.510 42.100 1.00 85.31 97 LYS A O 1
ATOM 820 N N . HIS A 1 98 ? -20.469 11.873 40.396 1.00 82.19 98 HIS A N 1
ATOM 821 C CA . HIS A 1 98 ? -20.602 13.112 41.167 1.00 82.19 98 HIS A CA 1
ATOM 822 C C . HIS A 1 98 ? -22.051 13.346 41.617 1.00 82.19 98 HIS A C 1
ATOM 824 O O . HIS A 1 98 ? -22.296 13.562 42.802 1.00 82.19 98 HIS A O 1
ATOM 830 N N . ARG A 1 99 ? -23.024 13.193 40.706 1.00 81.50 99 ARG A N 1
ATOM 831 C CA . ARG A 1 99 ? -24.459 13.306 41.022 1.00 81.50 99 ARG A CA 1
ATOM 832 C C . ARG A 1 99 ? -24.913 12.284 42.067 1.00 81.50 99 ARG A C 1
ATOM 834 O O . ARG A 1 99 ? -25.583 12.651 43.027 1.00 81.50 99 ARG A O 1
ATOM 841 N N . GLU A 1 100 ? -24.490 11.026 41.941 1.00 81.00 100 GLU A N 1
ATOM 842 C CA . GLU A 1 100 ? -24.812 9.978 42.921 1.00 81.00 100 GLU A CA 1
ATOM 843 C C . GLU A 1 100 ? -24.196 10.260 44.310 1.00 81.00 100 GLU A C 1
ATOM 845 O O . GLU A 1 100 ? -24.791 9.918 45.337 1.00 81.00 100 GLU A O 1
ATOM 850 N N . GLN A 1 101 ? -23.017 10.892 44.371 1.00 78.94 101 GLN A N 1
ATOM 851 C CA . GLN A 1 101 ? -22.395 11.309 45.634 1.00 78.94 101 GLN A CA 1
ATOM 852 C C . GLN A 1 101 ? -23.117 12.503 46.272 1.00 78.94 101 GLN A C 1
ATOM 854 O O . GLN A 1 101 ? -23.348 12.488 47.483 1.00 78.94 101 GLN A O 1
ATOM 859 N N . GLU A 1 102 ? -23.518 13.502 45.484 1.00 80.31 102 GLU A N 1
ATOM 860 C CA . GLU A 1 102 ? -24.278 14.657 45.976 1.00 80.31 102 GLU A CA 1
ATOM 861 C C . GLU A 1 102 ? -25.679 14.266 46.460 1.00 80.31 102 GLU A C 1
ATOM 863 O O . GLU A 1 102 ? -26.090 14.698 47.537 1.00 80.31 102 GLU A O 1
ATOM 868 N N . GLU A 1 103 ? -26.387 13.384 45.750 1.00 79.06 103 GLU A N 1
ATOM 869 C CA . GLU A 1 103 ? -27.691 12.874 46.193 1.00 79.06 103 GLU A CA 1
ATOM 870 C C . GLU A 1 103 ? -27.586 12.054 47.482 1.00 79.06 103 GLU A C 1
ATOM 872 O O . GLU A 1 103 ? -28.395 12.228 48.398 1.00 79.06 103 GLU A O 1
ATOM 877 N N . LYS A 1 104 ? -26.564 11.194 47.611 1.00 81.00 104 LYS A N 1
ATOM 878 C CA . LYS A 1 104 ? -26.308 10.467 48.866 1.00 81.00 104 LYS A CA 1
ATOM 879 C C . LYS A 1 104 ? -25.986 11.417 50.014 1.00 81.00 104 LYS A C 1
ATOM 881 O O . LYS A 1 104 ? -26.494 11.214 51.117 1.00 81.00 104 LYS A O 1
ATOM 886 N N . ARG A 1 105 ? -25.181 12.454 49.768 1.00 79.12 105 ARG A N 1
ATOM 887 C CA . ARG A 1 105 ? -24.840 13.464 50.776 1.00 79.12 105 ARG A CA 1
ATOM 888 C C . ARG A 1 105 ? -26.081 14.240 51.217 1.00 79.12 105 ARG A C 1
ATOM 890 O O . ARG A 1 105 ? -26.332 14.332 52.413 1.00 79.12 105 ARG A O 1
ATOM 897 N N . LYS A 1 106 ? -26.909 14.689 50.271 1.00 80.25 106 LYS A N 1
ATOM 898 C CA . LYS A 1 106 ? -28.161 15.407 50.549 1.00 80.25 106 LYS A CA 1
ATOM 899 C C . LYS A 1 106 ? -29.178 14.535 51.295 1.00 80.25 106 LYS A C 1
ATOM 901 O O . LYS A 1 106 ? -29.839 15.009 52.214 1.00 80.25 106 LYS A O 1
ATOM 906 N N . ARG A 1 107 ? -29.259 13.240 50.969 1.00 77.00 107 ARG A N 1
ATOM 907 C CA . ARG A 1 107 ? -30.121 12.273 51.672 1.00 77.00 107 ARG A CA 1
ATOM 908 C C . ARG A 1 107 ? -29.670 12.017 53.113 1.00 77.00 107 ARG A C 1
ATOM 910 O O . ARG A 1 107 ? -30.516 11.861 53.991 1.00 77.00 107 ARG A O 1
ATOM 917 N N . LEU A 1 108 ? -28.361 11.962 53.363 1.00 72.56 108 LEU A N 1
ATOM 918 C CA . LEU A 1 108 ? -27.814 11.858 54.719 1.00 72.56 108 LEU A CA 1
ATOM 919 C C . LEU A 1 108 ? -28.064 13.142 55.520 1.00 72.56 108 LEU A C 1
ATOM 921 O O . LEU A 1 108 ? -28.464 13.052 56.676 1.00 72.56 108 LEU A O 1
ATOM 925 N N . GLU A 1 109 ? -27.926 14.308 54.891 1.00 75.75 109 GLU A N 1
ATOM 926 C CA . GLU A 1 109 ? -28.174 15.613 55.513 1.00 75.75 109 GLU A CA 1
ATOM 927 C C . GLU A 1 109 ? -29.663 15.821 55.860 1.00 75.75 109 GLU A C 1
ATOM 929 O O . GLU A 1 109 ? -29.989 16.277 56.955 1.00 75.75 109 GLU A O 1
ATOM 934 N N . GLU A 1 110 ? -30.600 15.396 55.001 1.00 75.69 110 GLU A N 1
ATOM 935 C CA . GLU A 1 110 ? -32.036 15.389 55.330 1.00 75.69 110 GLU A CA 1
ATOM 936 C C . GLU A 1 110 ? -32.386 14.389 56.441 1.00 75.69 110 GLU A C 1
ATOM 938 O O . GLU A 1 110 ? -33.209 14.694 57.310 1.00 75.69 110 GLU A O 1
ATOM 943 N N . ALA A 1 111 ? -31.766 13.205 56.450 1.00 74.88 111 ALA A N 1
ATOM 944 C CA . ALA A 1 111 ? -31.982 12.208 57.497 1.00 74.88 111 ALA A CA 1
ATOM 945 C C . ALA A 1 111 ? -31.424 12.668 58.854 1.00 74.88 111 ALA A C 1
ATOM 947 O O . ALA A 1 111 ? -32.068 12.457 59.886 1.00 74.88 111 ALA A O 1
ATOM 948 N N . GLU A 1 112 ? -30.264 13.326 58.860 1.00 70.69 112 GLU A N 1
ATOM 949 C CA . GLU A 1 112 ? -29.662 13.923 60.050 1.00 70.69 112 GLU A CA 1
ATOM 950 C C . GLU A 1 112 ? -30.501 15.097 60.559 1.00 70.69 112 GLU A C 1
ATOM 952 O O . GLU A 1 112 ? -30.848 15.126 61.737 1.00 70.69 112 GLU A O 1
ATOM 957 N N . LYS A 1 113 ? -30.949 15.996 59.675 1.00 74.62 113 LYS A N 1
ATOM 958 C CA . LYS A 1 113 ? -31.844 17.105 60.035 1.00 74.62 113 LYS A CA 1
ATOM 959 C C . LYS A 1 113 ? -33.181 16.607 60.594 1.00 74.62 113 LYS A C 1
ATOM 961 O O . LYS A 1 113 ? -33.690 17.164 61.566 1.00 74.62 113 LYS A O 1
ATOM 966 N N . LYS A 1 114 ? -33.733 15.521 60.041 1.00 73.12 114 LYS A N 1
ATOM 967 C CA . LYS A 1 114 ? -34.959 14.875 60.545 1.00 73.12 114 LYS A CA 1
ATOM 968 C C . LYS A 1 114 ? -34.741 14.190 61.898 1.00 73.12 114 LYS A C 1
ATOM 970 O O . LYS A 1 114 ? -35.602 14.294 62.771 1.00 73.12 114 LYS A O 1
ATOM 975 N N . ARG A 1 115 ? -33.586 13.545 62.111 1.00 65.50 115 ARG A N 1
ATOM 976 C CA . ARG A 1 115 ? -33.183 13.004 63.423 1.00 65.50 115 ARG A CA 1
ATOM 977 C C . ARG A 1 115 ? -32.986 14.105 64.461 1.00 65.50 115 ARG A C 1
ATOM 979 O O . ARG A 1 115 ? -33.476 13.969 65.576 1.00 65.50 115 ARG A O 1
ATOM 986 N N . GLN A 1 116 ? -32.320 15.196 64.098 1.00 67.56 116 GLN A N 1
ATOM 987 C CA . GLN A 1 116 ? -32.076 16.329 64.986 1.00 67.56 116 GLN A CA 1
ATOM 988 C C . GLN A 1 116 ? -33.388 17.034 65.364 1.00 67.56 116 GLN A C 1
ATOM 990 O O . GLN A 1 116 ? -33.570 17.410 66.520 1.00 67.56 116 GLN A O 1
ATOM 995 N N . ALA A 1 117 ? -34.342 17.135 64.431 1.00 68.19 117 ALA A N 1
ATOM 996 C CA . ALA A 1 117 ? -35.685 17.644 64.706 1.00 68.19 117 ALA A CA 1
ATOM 997 C C . ALA A 1 117 ? -36.480 16.745 65.67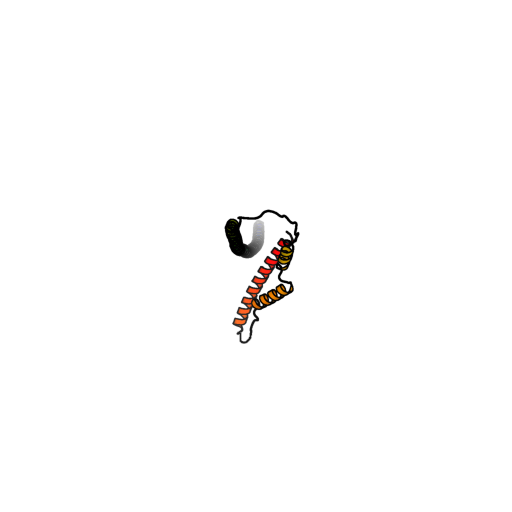5 1.00 68.19 117 ALA A C 1
ATOM 999 O O . ALA A 1 117 ? -37.126 17.266 66.581 1.00 68.19 117 ALA A O 1
ATOM 1000 N N . MET A 1 118 ? -36.394 15.413 65.547 1.00 61.75 118 MET A N 1
ATOM 1001 C CA . MET A 1 118 ? -37.011 14.489 66.513 1.00 61.75 118 MET A CA 1
ATOM 1002 C C . MET A 1 118 ? -36.322 14.516 67.884 1.00 61.75 118 MET A C 1
ATOM 1004 O O . MET A 1 118 ? -36.999 14.502 68.904 1.00 61.75 118 MET A O 1
ATOM 1008 N N . MET A 1 119 ? -34.992 14.622 67.930 1.00 58.12 119 MET A N 1
ATOM 1009 C CA . MET A 1 119 ? -34.242 14.681 69.190 1.00 58.12 119 MET A CA 1
ATOM 1010 C C . MET A 1 119 ? -34.487 15.989 69.955 1.00 58.12 119 MET A C 1
ATOM 1012 O O . MET A 1 119 ? -34.554 15.983 71.182 1.00 58.12 119 MET A O 1
ATOM 1016 N N . LYS A 1 120 ? -34.725 17.102 69.248 1.00 57.62 120 LYS A N 1
ATOM 1017 C CA . LYS A 1 120 ? -35.143 18.370 69.864 1.00 57.62 120 LYS A CA 1
ATOM 1018 C C . LYS A 1 120 ? -36.578 18.321 70.419 1.00 57.62 120 LYS A C 1
ATOM 1020 O O . LYS A 1 120 ? -36.883 19.075 71.334 1.00 57.62 120 LYS A O 1
ATOM 1025 N N . GLY A 1 121 ? -37.428 17.419 69.919 1.00 51.16 121 GLY A N 1
ATOM 1026 C CA . GLY A 1 121 ? -38.769 17.152 70.456 1.00 51.16 121 GLY A CA 1
ATOM 1027 C C . GLY A 1 121 ? -38.809 16.190 71.652 1.00 51.16 121 GLY A C 1
ATOM 1028 O O . GLY A 1 121 ? -39.873 15.990 72.224 1.00 51.16 121 GLY A O 1
ATOM 1029 N N . SER A 1 122 ? -37.680 15.584 72.039 1.00 48.31 122 SER A N 1
ATOM 1030 C CA . SER A 1 122 ? -37.599 14.634 73.167 1.00 48.31 122 SER A CA 1
ATOM 1031 C C . SER A 1 122 ? -36.503 14.967 74.184 1.00 48.31 122 SER A C 1
ATOM 1033 O O . SER A 1 122 ? -36.211 14.159 75.057 1.00 48.31 122 SER A O 1
ATOM 1035 N N . SER A 1 123 ? -35.906 16.158 74.107 1.00 42.88 123 SER A N 1
ATOM 1036 C CA . SER A 1 123 ? -34.925 16.640 75.082 1.00 42.88 123 SER A CA 1
ATOM 1037 C C . SER A 1 123 ? -35.560 17.650 76.041 1.00 42.88 123 SER A C 1
ATOM 1039 O O . SER A 1 123 ? -35.185 18.822 76.069 1.00 42.88 123 SER A O 1
ATOM 1041 N N . GLU A 1 124 ? -36.474 17.162 76.872 1.00 39.06 124 GLU A N 1
ATOM 1042 C CA . GLU A 1 124 ? -36.616 17.659 78.238 1.00 39.06 124 GLU A CA 1
ATOM 1043 C C . GLU A 1 124 ? -36.255 16.494 79.168 1.00 39.06 124 GLU A C 1
ATOM 1045 O O . GLU A 1 124 ? -37.086 15.656 79.500 1.00 39.06 124 GLU A O 1
ATOM 1050 N N . GLY A 1 125 ? -34.966 16.388 79.511 1.00 37.16 125 GLY A N 1
ATOM 1051 C CA . GLY A 1 125 ? -34.492 15.491 80.565 1.00 37.16 125 GLY A CA 1
ATOM 1052 C C . GLY A 1 125 ? -33.213 14.713 80.250 1.00 37.16 125 GLY A C 1
ATOM 1053 O O . GLY A 1 125 ? -33.213 13.814 79.420 1.00 37.16 125 GLY A O 1
ATOM 1054 N N . GLY A 1 126 ? -32.156 14.980 81.027 1.00 33.03 126 GLY A N 1
ATOM 1055 C CA . GLY A 1 126 ? -31.243 13.915 81.470 1.00 33.03 126 GLY A CA 1
ATOM 1056 C C . GLY A 1 126 ? -29.805 13.916 80.938 1.00 33.03 126 GLY A C 1
ATOM 1057 O O . GLY A 1 126 ? -29.498 13.317 79.919 1.00 33.03 126 G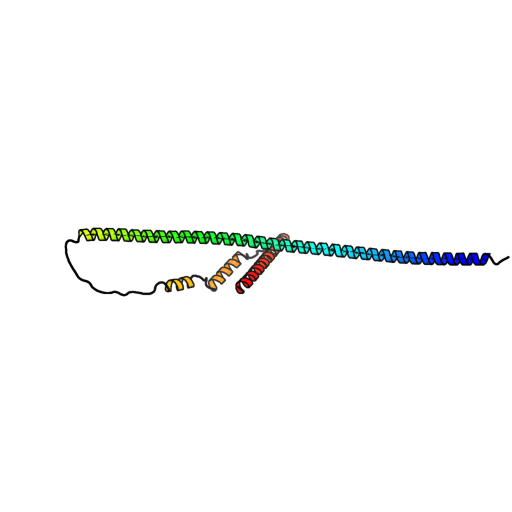LY A O 1
ATOM 1058 N N . LYS A 1 127 ? -28.939 14.546 81.735 1.00 38.66 127 LYS A N 1
ATOM 1059 C CA . LYS A 1 127 ? -27.474 14.438 81.896 1.00 38.66 127 LYS A CA 1
ATOM 1060 C C . LYS A 1 127 ? -26.753 13.103 81.566 1.00 38.66 127 LYS A C 1
ATOM 1062 O O . LYS A 1 127 ? -27.213 12.038 81.949 1.00 38.66 127 LYS A O 1
ATOM 1067 N N . ASP A 1 128 ? -25.500 13.303 81.125 1.00 36.31 128 ASP A N 1
ATOM 1068 C CA . ASP A 1 128 ? -24.230 12.630 81.500 1.00 36.31 128 ASP A CA 1
ATOM 1069 C C . ASP A 1 128 ? -23.863 11.230 80.956 1.00 36.31 128 ASP A C 1
ATOM 1071 O O . ASP A 1 128 ? -24.690 10.334 80.840 1.00 36.31 128 ASP A O 1
ATOM 1075 N N . GLY A 1 129 ? -22.557 11.050 80.690 1.00 30.75 129 GLY A N 1
ATOM 1076 C CA . GLY A 1 129 ? -21.899 9.739 80.605 1.00 30.75 129 GLY A CA 1
ATOM 1077 C C . GLY A 1 129 ? -21.150 9.453 79.298 1.00 30.75 129 GLY A C 1
ATOM 1078 O O . GLY A 1 129 ? -21.733 8.998 78.317 1.00 30.75 129 GLY A O 1
ATOM 1079 N N . GLY A 1 130 ? -19.828 9.657 79.283 1.00 41.53 130 GLY A N 1
ATOM 1080 C CA . GLY A 1 130 ? -18.956 9.232 78.180 1.00 41.53 130 GLY A CA 1
ATOM 1081 C C . GLY A 1 130 ? -18.492 7.776 78.288 1.00 41.53 130 GLY A C 1
ATOM 1082 O O . GLY A 1 130 ? -18.274 7.309 79.395 1.00 41.53 130 GLY A O 1
ATOM 1083 N N . VAL A 1 131 ? -18.234 7.089 77.161 1.00 35.94 131 VAL A N 1
ATOM 1084 C CA . VAL A 1 131 ? -17.369 5.887 77.075 1.00 35.94 131 VAL A CA 1
ATOM 1085 C C . VAL A 1 131 ? -16.705 5.767 75.687 1.00 35.94 131 VAL A C 1
ATOM 1087 O O . VAL A 1 131 ? -17.233 6.160 74.654 1.00 35.94 131 VAL A O 1
ATOM 1090 N N . LYS A 1 132 ? -15.491 5.215 75.749 1.00 38.31 132 LYS A N 1
ATOM 1091 C CA . LYS A 1 132 ? -14.401 4.960 74.799 1.00 38.31 132 LYS A CA 1
ATOM 1092 C C . LYS A 1 132 ? -14.701 4.087 73.553 1.00 38.31 132 LYS A C 1
ATOM 1094 O O . LYS A 1 132 ? -15.405 3.093 73.638 1.00 38.31 132 LYS A O 1
ATOM 1099 N N . LYS A 1 133 ? -13.926 4.387 72.492 1.00 41.72 133 LYS A N 1
ATOM 1100 C CA . LYS A 1 133 ? -13.122 3.504 71.599 1.00 41.72 133 LYS A CA 1
ATOM 1101 C C . LYS A 1 133 ? -13.801 2.307 70.906 1.00 41.72 133 LYS A C 1
ATOM 1103 O O . LYS A 1 133 ? -13.993 1.276 71.528 1.00 41.72 133 LYS A O 1
ATOM 1108 N N . PHE A 1 134 ? -13.857 2.352 69.569 1.00 30.92 134 PHE A N 1
ATOM 1109 C CA . PHE A 1 134 ? -13.592 1.180 68.721 1.00 30.92 134 PHE A CA 1
ATOM 1110 C C . PHE A 1 134 ? -12.741 1.562 67.503 1.00 30.92 134 PHE A C 1
ATOM 1112 O O . PHE A 1 134 ? -13.126 2.368 66.663 1.00 30.92 134 PHE A O 1
ATOM 1119 N N . SER A 1 135 ? -11.552 0.963 67.457 1.00 41.84 135 SER A N 1
ATOM 1120 C CA . SER A 1 135 ? -10.687 0.852 66.285 1.00 41.84 135 SER A CA 1
ATOM 1121 C C . SER A 1 135 ? -11.328 -0.111 65.285 1.00 41.84 135 SER A C 1
ATOM 1123 O O . SER A 1 135 ? -11.705 -1.214 65.684 1.00 41.84 135 SER A O 1
ATOM 1125 N N . LYS A 1 136 ? -11.415 0.261 64.002 1.00 36.31 136 LYS A N 1
ATOM 1126 C CA . LYS A 1 136 ? -11.540 -0.711 62.909 1.00 36.31 136 LYS A CA 1
ATOM 1127 C C . LYS A 1 136 ? -11.000 -0.139 61.593 1.00 36.31 136 LYS A C 1
ATOM 1129 O O . LYS A 1 136 ? -11.555 0.823 61.083 1.00 36.31 136 LYS A O 1
ATOM 1134 N N . GLY A 1 137 ? -9.919 -0.772 61.120 1.00 34.06 137 GLY A N 1
ATOM 1135 C CA . GLY A 1 137 ? -9.471 -0.966 59.727 1.00 34.06 137 GLY A CA 1
ATOM 1136 C C . GLY A 1 137 ? -9.545 0.231 58.770 1.00 34.06 137 GLY A C 1
ATOM 1137 O O . GLY A 1 137 ? -10.624 0.668 58.411 1.00 34.06 137 GLY A O 1
ATOM 1138 N N . GLY A 1 138 ? -8.457 0.786 58.236 1.00 43.81 138 GLY A N 1
ATOM 1139 C CA . GLY A 1 138 ? -7.194 0.130 57.907 1.00 43.81 138 GLY A CA 1
ATOM 1140 C C . GLY A 1 138 ? -7.349 -0.813 56.709 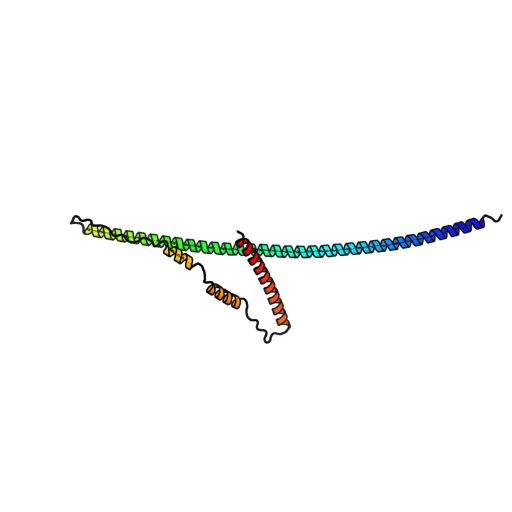1.00 43.81 138 GLY A C 1
ATOM 1141 O O . GLY A 1 138 ? -7.454 -2.014 56.911 1.00 43.81 138 GLY A O 1
ATOM 1142 N N . GLY A 1 139 ? -7.322 -0.251 55.493 1.00 47.59 139 GLY A N 1
ATOM 1143 C CA . GLY A 1 139 ? -6.918 -0.962 54.271 1.00 47.59 139 GLY A CA 1
ATOM 1144 C C . GLY A 1 139 ? -8.022 -1.388 53.297 1.00 47.59 139 GLY A C 1
ATOM 1145 O O . GLY A 1 139 ? -8.329 -2.565 53.228 1.00 47.59 139 GLY A O 1
ATOM 1146 N N . ASP A 1 140 ? -8.529 -0.469 52.464 1.00 50.22 140 ASP A N 1
ATOM 1147 C CA . ASP A 1 140 ? -9.380 -0.841 51.307 1.00 50.22 140 ASP A CA 1
ATOM 1148 C C . ASP A 1 140 ? -9.068 -0.054 50.014 1.00 50.22 140 ASP A C 1
ATOM 1150 O O . ASP A 1 140 ? -9.839 -0.020 49.060 1.00 50.22 140 ASP A O 1
ATOM 1154 N N . LYS A 1 141 ? -7.904 0.611 49.953 1.00 51.94 141 LYS A N 1
ATOM 1155 C CA . LYS A 1 141 ? -7.435 1.281 48.721 1.00 51.94 141 LYS A CA 1
ATOM 1156 C C . LYS A 1 141 ? -6.379 0.497 47.947 1.00 51.94 141 LYS A C 1
ATOM 1158 O O . LYS A 1 141 ? -6.153 0.816 46.788 1.00 51.94 141 LYS A O 1
ATOM 1163 N N . LEU A 1 142 ? -5.763 -0.528 48.543 1.00 50.28 142 LEU A N 1
ATOM 1164 C CA . LEU A 1 142 ? -4.744 -1.341 47.865 1.00 50.28 142 LEU A CA 1
ATOM 1165 C C . LEU A 1 142 ? -5.330 -2.597 47.195 1.00 50.28 142 LEU A C 1
ATOM 1167 O O . LEU A 1 142 ? -4.926 -2.922 46.081 1.00 50.28 142 LEU A O 1
ATOM 1171 N N . SER A 1 143 ? -6.343 -3.236 47.798 1.00 52.44 143 SER A N 1
ATOM 1172 C CA . SER A 1 143 ? -7.031 -4.395 47.195 1.00 52.44 143 SER A CA 1
ATOM 1173 C C . SER A 1 143 ? -7.733 -4.047 45.881 1.00 52.44 143 SER A C 1
ATOM 1175 O O . SER A 1 143 ? -7.749 -4.853 44.956 1.00 52.44 143 SER A O 1
ATOM 1177 N N . ASN A 1 144 ? -8.238 -2.816 45.753 1.00 51.44 144 ASN A N 1
ATOM 1178 C CA . ASN A 1 144 ? -8.902 -2.363 44.531 1.00 51.44 144 ASN A CA 1
ATOM 1179 C C . ASN A 1 144 ? -7.908 -2.058 43.387 1.00 51.44 144 ASN A C 1
ATOM 1181 O O . ASN A 1 144 ? -8.261 -2.135 42.216 1.00 51.44 144 ASN A O 1
ATOM 1185 N N . ILE A 1 145 ? -6.641 -1.765 43.709 1.00 50.81 145 ILE A N 1
ATOM 1186 C CA . ILE A 1 145 ? -5.575 -1.555 42.714 1.00 50.81 145 ILE A CA 1
ATOM 1187 C C . ILE A 1 145 ? -5.059 -2.901 42.188 1.00 50.81 145 ILE A C 1
ATOM 1189 O O . ILE A 1 145 ? -4.771 -3.027 41.001 1.00 50.81 145 ILE A O 1
ATOM 1193 N N . GLN A 1 146 ? -4.979 -3.927 43.040 1.00 51.22 146 GLN A N 1
ATOM 1194 C CA . GLN A 1 146 ? -4.602 -5.281 42.619 1.00 51.22 146 GLN A CA 1
ATOM 1195 C C . GLN A 1 146 ? -5.708 -5.979 41.813 1.00 51.22 146 GLN A C 1
ATOM 1197 O O . GLN A 1 146 ? -5.387 -6.672 40.850 1.00 51.22 146 GLN A O 1
ATOM 1202 N N . ALA A 1 147 ? -6.986 -5.727 42.124 1.00 49.50 147 ALA A N 1
ATOM 1203 C CA . ALA A 1 147 ? -8.115 -6.171 41.302 1.00 49.50 147 ALA A CA 1
ATOM 1204 C C . ALA A 1 147 ? -8.150 -5.460 39.933 1.00 49.50 147 ALA A C 1
ATOM 1206 O O . ALA A 1 147 ? -8.222 -6.123 38.902 1.00 49.50 147 ALA A O 1
ATOM 1207 N N . ALA A 1 148 ? -7.949 -4.136 39.891 1.00 46.84 148 ALA A N 1
ATOM 1208 C CA . ALA A 1 148 ? -7.877 -3.381 38.633 1.00 46.84 148 ALA A CA 1
ATOM 1209 C C . ALA A 1 148 ? -6.655 -3.738 37.759 1.00 46.84 148 ALA A C 1
ATOM 1211 O O . ALA A 1 148 ? -6.680 -3.545 36.546 1.00 46.84 148 ALA A O 1
ATOM 1212 N N . LYS A 1 149 ? -5.581 -4.276 38.356 1.00 47.41 149 LYS A N 1
ATOM 1213 C CA . LYS A 1 149 ? -4.395 -4.759 37.628 1.00 47.41 149 LYS A CA 1
ATOM 1214 C C . LYS A 1 149 ? -4.561 -6.193 37.100 1.00 47.41 149 LYS A C 1
ATOM 1216 O O . LYS A 1 149 ? -3.866 -6.564 36.159 1.00 47.41 149 LYS A O 1
ATOM 1221 N N . GLY A 1 150 ? -5.476 -6.978 37.677 1.00 43.53 150 GLY A N 1
ATOM 1222 C CA . GLY A 1 150 ? -5.858 -8.312 37.196 1.00 43.53 150 GLY A CA 1
ATOM 1223 C C . GLY A 1 150 ? -6.905 -8.292 36.075 1.00 43.53 150 GLY A C 1
ATOM 1224 O O . GLY A 1 150 ? -6.940 -9.211 35.265 1.00 43.53 150 GLY A O 1
ATOM 1225 N N . GLU A 1 151 ? -7.704 -7.226 35.980 1.00 45.72 151 GLU A N 1
ATOM 1226 C CA . GLU A 1 151 ? -8.732 -7.047 34.938 1.00 45.72 151 GLU A CA 1
ATOM 1227 C C . GLU A 1 151 ? -8.229 -6.353 33.655 1.00 45.72 151 GLU A C 1
ATOM 1229 O O . GLU A 1 151 ? -9.020 -6.069 32.759 1.00 45.72 151 GLU A O 1
ATOM 1234 N N . LEU A 1 152 ? -6.923 -6.080 33.527 1.00 48.91 152 LEU A N 1
ATOM 1235 C CA . LEU A 1 152 ? -6.367 -5.337 32.381 1.00 48.91 152 LEU A CA 1
ATOM 1236 C C . LEU A 1 152 ? -5.678 -6.213 31.319 1.00 48.91 152 LEU A C 1
ATOM 1238 O O . LEU A 1 152 ? -5.137 -5.702 30.342 1.00 48.91 152 LEU A O 1
ATOM 1242 N N . GLY A 1 153 ? -5.698 -7.534 31.466 1.00 53.38 153 GLY A N 1
ATOM 1243 C CA . GLY A 1 153 ? -5.091 -8.434 30.493 1.00 53.38 153 GLY A CA 1
ATOM 1244 C C . GLY A 1 153 ? -5.974 -9.637 30.256 1.00 53.38 153 GLY A C 1
ATOM 1245 O O . GLY A 1 153 ? -6.041 -10.520 31.106 1.00 53.38 153 GLY A O 1
ATOM 1246 N N . LYS A 1 154 ? -6.609 -9.700 29.079 1.00 58.59 154 LYS A N 1
ATOM 1247 C CA . LYS A 1 154 ? -7.132 -10.963 28.543 1.00 58.59 154 LYS A CA 1
ATOM 1248 C C . LYS A 1 154 ? -6.042 -12.021 28.712 1.00 58.59 154 LYS A C 1
ATOM 1250 O O . LYS A 1 154 ? -4.885 -11.762 28.362 1.00 58.59 154 LYS A O 1
ATOM 1255 N N . THR A 1 155 ? -6.371 -13.175 29.289 1.00 66.06 155 THR A N 1
ATOM 1256 C CA . THR A 1 155 ? -5.357 -14.209 29.519 1.00 66.06 155 THR A CA 1
ATOM 1257 C C . THR A 1 155 ? -4.740 -14.615 28.180 1.00 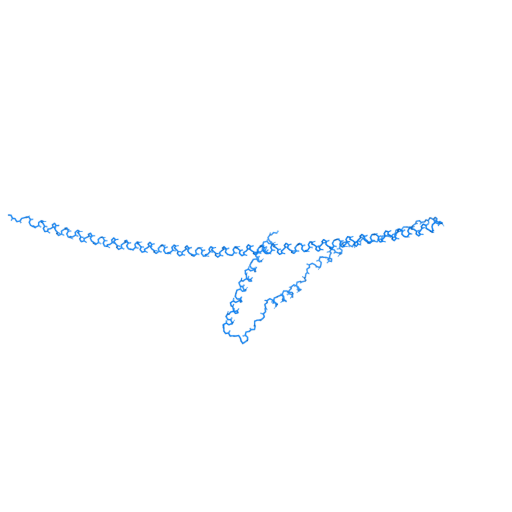66.06 155 THR A C 1
ATOM 1259 O O . THR A 1 155 ? -5.377 -14.530 27.129 1.00 66.06 155 THR A O 1
ATOM 1262 N N . ARG A 1 156 ? -3.475 -15.048 28.183 1.00 63.31 156 ARG A N 1
ATOM 1263 C CA . ARG A 1 156 ? -2.770 -15.470 26.956 1.00 63.31 156 ARG A CA 1
ATOM 1264 C C . ARG A 1 156 ? -3.576 -16.493 26.141 1.00 63.31 156 ARG A C 1
ATOM 1266 O O . ARG A 1 156 ? -3.505 -16.496 24.916 1.00 63.31 156 ARG A O 1
ATOM 1273 N N . GLU A 1 157 ? -4.346 -17.323 26.832 1.00 68.56 157 GLU A N 1
ATOM 1274 C CA . GLU A 1 157 ? -5.251 -18.316 26.260 1.00 68.56 157 GLU A CA 1
ATOM 1275 C C . GLU A 1 157 ? -6.494 -17.676 25.622 1.00 68.56 157 GLU A C 1
ATOM 1277 O O . GLU A 1 157 ? -6.783 -17.955 24.462 1.00 68.56 157 GLU A O 1
ATOM 1282 N N . GLN A 1 158 ? -7.136 -16.712 26.294 1.00 69.19 158 GLN A N 1
ATOM 1283 C CA . GLN A 1 158 ? -8.236 -15.924 25.721 1.00 69.19 158 GLN A CA 1
ATOM 1284 C C . GLN A 1 158 ? -7.798 -15.128 24.484 1.00 69.19 158 GLN A C 1
ATOM 1286 O O . GLN A 1 158 ? -8.512 -15.100 23.488 1.00 69.19 158 GLN A O 1
ATOM 1291 N N . LEU A 1 159 ? -6.603 -14.526 24.495 1.00 67.25 159 LEU A N 1
ATOM 1292 C CA . LEU A 1 159 ? -6.054 -13.828 23.323 1.00 67.25 159 LEU A CA 1
ATOM 1293 C C . LEU A 1 159 ? -5.773 -14.781 22.155 1.00 67.25 159 LEU A C 1
ATOM 1295 O O . LEU A 1 159 ? -5.977 -14.414 20.997 1.00 67.25 159 LEU A O 1
ATOM 1299 N N . ALA A 1 160 ? -5.300 -15.998 22.434 1.00 72.62 160 ALA A N 1
ATOM 1300 C CA . ALA A 1 160 ? -5.065 -17.008 21.408 1.00 72.62 160 ALA A CA 1
ATOM 1301 C C . ALA A 1 160 ? -6.382 -17.522 20.806 1.00 72.62 160 ALA A C 1
ATOM 1303 O O . ALA A 1 160 ? -6.469 -17.709 19.590 1.00 72.62 160 ALA A O 1
ATOM 1304 N N . GLU A 1 161 ? -7.408 -17.702 21.633 1.00 72.75 161 GLU A N 1
ATOM 1305 C CA . GLU A 1 161 ? -8.732 -18.147 21.206 1.00 72.75 161 GLU A CA 1
ATOM 1306 C C . GLU A 1 161 ? -9.475 -17.057 20.424 1.00 72.75 161 GLU A C 1
ATOM 1308 O O . GLU A 1 161 ? -9.967 -17.315 19.325 1.00 72.75 161 GLU A O 1
ATOM 1313 N N . GLU A 1 162 ? -9.431 -15.805 20.886 1.00 69.38 162 GLU A N 1
ATOM 1314 C CA . GLU A 1 162 ? -9.923 -14.651 20.129 1.00 69.38 162 GLU A CA 1
ATOM 1315 C C . GLU A 1 162 ? -9.184 -14.487 18.798 1.00 69.38 162 GLU A C 1
ATOM 1317 O O . GLU A 1 162 ? -9.819 -14.256 17.770 1.00 69.38 162 GLU A O 1
ATOM 1322 N N . LYS A 1 163 ? -7.854 -14.658 18.774 1.00 75.81 163 LYS A N 1
ATOM 1323 C CA . LYS A 1 163 ? -7.072 -14.638 17.529 1.00 75.81 163 LYS A CA 1
ATOM 1324 C C . LYS A 1 163 ? -7.508 -15.758 16.588 1.00 75.81 163 LYS A C 1
ATOM 1326 O O . LYS A 1 163 ? -7.638 -15.521 15.390 1.00 75.81 163 LYS A O 1
ATOM 1331 N N . LYS A 1 164 ? -7.749 -16.965 17.102 1.00 80.12 164 LYS A N 1
ATOM 1332 C CA . LYS A 1 164 ? -8.209 -18.114 16.309 1.00 80.12 164 LYS A CA 1
ATOM 1333 C C . LYS A 1 164 ? -9.589 -17.858 15.700 1.00 80.12 164 LYS A C 1
ATOM 1335 O O . LYS A 1 164 ? -9.776 -18.117 14.514 1.00 80.12 164 LYS A O 1
ATOM 1340 N N . ILE A 1 165 ? -10.518 -17.305 16.476 1.00 75.31 165 ILE A N 1
ATOM 1341 C CA . ILE A 1 165 ? -11.865 -16.938 16.014 1.00 75.31 165 ILE A CA 1
ATOM 1342 C C . ILE A 1 165 ? -11.798 -15.781 15.006 1.00 75.31 165 ILE A C 1
ATOM 1344 O O . ILE A 1 165 ? -12.435 -15.819 13.957 1.00 75.31 165 ILE A O 1
ATOM 1348 N N . ALA A 1 166 ? -10.979 -14.763 15.264 1.00 75.06 166 ALA A N 1
ATOM 1349 C CA . ALA A 1 166 ? -10.792 -13.655 14.333 1.00 75.06 166 ALA A CA 1
ATOM 1350 C C . ALA A 1 166 ? -10.204 -14.130 12.994 1.00 75.06 166 ALA A C 1
ATOM 1352 O O . ALA A 1 166 ? -10.637 -13.687 11.928 1.00 75.06 166 ALA A O 1
ATOM 1353 N N . LEU A 1 167 ? -9.242 -15.058 13.035 1.00 78.00 167 LEU A N 1
ATOM 1354 C CA . LEU A 1 167 ? -8.651 -15.648 11.837 1.00 78.00 167 LEU A CA 1
ATOM 1355 C C . LEU A 1 167 ? -9.642 -16.529 11.078 1.00 78.00 167 LEU A C 1
ATOM 1357 O O . LEU A 1 167 ? -9.652 -16.454 9.857 1.00 78.00 167 LEU A O 1
ATOM 1361 N N . SER A 1 168 ? -10.500 -17.304 11.745 1.00 75.44 168 SER A N 1
ATOM 1362 C CA . SER A 1 168 ? -11.511 -18.115 11.050 1.00 75.44 168 SER A CA 1
ATOM 1363 C C . SER A 1 168 ? -12.596 -17.267 10.377 1.00 75.44 168 SER A C 1
ATOM 1365 O O . SER A 1 168 ? -13.100 -17.635 9.319 1.00 75.44 168 SER A O 1
ATOM 1367 N N . ILE A 1 169 ? -12.922 -16.098 10.939 1.00 74.31 169 ILE A N 1
ATOM 1368 C CA . ILE A 1 169 ? -13.845 -15.136 10.318 1.00 74.31 169 ILE A CA 1
ATOM 1369 C C . ILE A 1 169 ? -13.187 -14.448 9.113 1.00 74.31 169 ILE A C 1
ATOM 1371 O O . ILE A 1 169 ? -13.830 -14.252 8.078 1.00 74.31 169 ILE A O 1
ATOM 1375 N N . ARG A 1 170 ? -11.909 -14.065 9.243 1.00 77.06 170 ARG A N 1
ATOM 1376 C CA . ARG A 1 170 ? -11.171 -13.328 8.204 1.00 77.06 170 ARG A CA 1
ATOM 1377 C C . ARG A 1 170 ? -10.699 -14.232 7.064 1.00 77.06 170 ARG A C 1
ATOM 1379 O O . ARG A 1 170 ? -10.674 -13.793 5.918 1.00 77.06 170 ARG A O 1
ATOM 1386 N N . VAL A 1 171 ? -10.356 -15.481 7.363 1.00 78.50 171 VAL A N 1
ATOM 1387 C CA . VAL A 1 171 ? -9.916 -16.501 6.406 1.00 78.50 171 VAL A CA 1
ATOM 1388 C C . VAL A 1 171 ? -11.064 -17.478 6.192 1.00 78.50 171 VAL A C 1
ATOM 1390 O O . VAL A 1 171 ? -11.126 -18.549 6.796 1.00 78.50 171 VAL A O 1
ATOM 1393 N N . LYS A 1 172 ? -12.008 -17.086 5.335 1.00 76.75 172 LYS A N 1
ATOM 1394 C CA . LYS A 1 172 ? -13.105 -17.975 4.950 1.00 76.75 172 LYS A CA 1
ATOM 1395 C C . LYS A 1 172 ? -12.558 -19.151 4.130 1.00 76.75 172 LYS A C 1
ATOM 1397 O O . LYS A 1 172 ? -11.774 -18.916 3.209 1.00 76.75 172 LYS A O 1
ATOM 1402 N N . PRO A 1 173 ? -12.983 -20.393 4.418 1.00 79.62 173 PRO A N 1
ATOM 1403 C CA . PRO A 1 173 ? -12.614 -21.541 3.604 1.00 79.62 173 PRO A CA 1
ATOM 1404 C C . PRO A 1 173 ? -13.137 -21.347 2.180 1.00 79.62 173 PRO A C 1
ATOM 1406 O O . PRO A 1 173 ? -14.286 -20.951 1.964 1.00 79.62 173 PRO A O 1
ATOM 1409 N N . ILE A 1 174 ? -12.275 -21.595 1.201 1.00 79.56 174 ILE A N 1
ATOM 1410 C CA . ILE A 1 174 ? -12.622 -21.436 -0.207 1.00 79.56 174 ILE A CA 1
ATOM 1411 C C . ILE A 1 174 ? -13.329 -22.710 -0.638 1.00 79.56 174 ILE A C 1
ATOM 1413 O O . ILE A 1 174 ? -12.726 -23.779 -0.644 1.00 79.56 174 ILE A O 1
ATOM 1417 N N . ASN A 1 175 ? -14.594 -22.590 -1.026 1.00 78.00 175 ASN A N 1
ATOM 1418 C CA . ASN A 1 175 ? -15.239 -23.654 -1.774 1.00 78.00 175 ASN A CA 1
ATOM 1419 C C . ASN A 1 175 ? -14.851 -23.518 -3.254 1.00 78.00 175 ASN A C 1
ATOM 1421 O O . ASN A 1 175 ? -15.038 -22.444 -3.841 1.00 78.00 175 ASN A O 1
ATOM 1425 N N . VAL A 1 176 ? -14.270 -24.579 -3.812 1.00 80.00 176 VAL A N 1
ATOM 1426 C CA . VAL A 1 176 ? -13.841 -24.682 -5.216 1.00 80.00 176 VAL A CA 1
ATOM 1427 C C . VAL A 1 176 ? -14.747 -25.604 -6.038 1.00 80.00 176 VAL A C 1
ATOM 1429 O O . VAL A 1 176 ? -14.599 -25.658 -7.258 1.00 80.00 176 VAL A O 1
ATOM 1432 N N . ASP A 1 177 ? -15.708 -26.282 -5.403 1.00 79.88 177 ASP A N 1
ATOM 1433 C CA . ASP A 1 177 ? -16.578 -27.241 -6.080 1.00 79.88 177 ASP A CA 1
ATOM 1434 C C . ASP A 1 177 ? -17.537 -26.537 -7.048 1.00 79.88 177 ASP A C 1
ATOM 1436 O O . ASP A 1 177 ? -18.252 -25.600 -6.687 1.00 79.88 177 ASP A O 1
ATOM 1440 N N . GLY A 1 178 ? -17.546 -26.997 -8.301 1.00 79.81 178 GLY A N 1
ATOM 1441 C CA . GLY A 1 178 ? -18.441 -26.502 -9.350 1.00 79.81 178 GLY A CA 1
ATOM 1442 C C . GLY A 1 178 ? -18.079 -25.133 -9.943 1.00 79.81 178 GLY A C 1
ATOM 1443 O O . GLY A 1 178 ? -18.887 -24.574 -10.683 1.00 79.81 178 GLY A O 1
ATOM 1444 N N . ILE A 1 179 ? -16.896 -24.580 -9.651 1.00 84.62 179 ILE A N 1
ATOM 1445 C CA . ILE A 1 179 ? -16.453 -23.288 -10.201 1.00 84.62 179 ILE A CA 1
ATOM 1446 C C . ILE A 1 179 ? -15.751 -23.492 -11.551 1.00 84.62 179 ILE A C 1
ATOM 1448 O O . ILE A 1 179 ? -14.829 -24.296 -11.666 1.00 84.62 179 ILE A O 1
ATOM 1452 N N . GLY A 1 180 ? -16.165 -22.738 -12.575 1.00 88.31 180 GLY A N 1
ATOM 1453 C CA . GLY A 1 180 ? -15.522 -22.745 -13.896 1.00 88.31 180 GLY A CA 1
ATOM 1454 C C . GLY A 1 180 ? -14.118 -22.116 -13.893 1.00 88.31 180 GLY A C 1
ATOM 1455 O O . GLY A 1 180 ? -13.796 -21.294 -13.034 1.00 88.31 180 GLY A O 1
ATOM 1456 N N . SER A 1 181 ? -13.285 -22.459 -14.883 1.00 87.25 181 SER A N 1
ATOM 1457 C CA . SER A 1 181 ? -11.877 -22.022 -14.985 1.00 87.25 181 SER A CA 1
ATOM 1458 C C . SER A 1 181 ? -11.682 -20.507 -14.872 1.00 87.25 181 SER A C 1
ATOM 1460 O O . SER A 1 181 ? -10.776 -20.045 -14.180 1.00 87.25 181 SER A O 1
ATOM 1462 N N . ASP A 1 182 ? -12.556 -19.726 -15.503 1.00 89.56 182 ASP A N 1
ATOM 1463 C CA . ASP A 1 182 ? -12.434 -18.266 -15.536 1.00 89.56 182 ASP A CA 1
ATOM 1464 C C . ASP A 1 182 ? -12.752 -17.641 -14.172 1.00 89.56 182 ASP A C 1
ATOM 1466 O O . ASP A 1 182 ? -12.069 -16.726 -13.712 1.00 89.56 182 ASP A O 1
ATOM 1470 N N . GLN A 1 183 ? -13.741 -18.192 -13.463 1.00 87.88 183 GLN A N 1
ATOM 1471 C CA . GLN A 1 183 ? -14.085 -17.765 -12.107 1.00 87.88 183 GLN A CA 1
ATOM 1472 C C . GLN A 1 183 ? -13.017 -18.173 -11.085 1.00 87.88 183 GLN A C 1
ATOM 1474 O O . GLN A 1 183 ? -12.756 -17.422 -10.144 1.00 87.88 183 GLN A O 1
ATOM 1479 N N . LEU A 1 184 ? -12.366 -19.328 -11.270 1.00 87.62 184 LEU A N 1
ATOM 1480 C CA . LEU A 1 184 ? -11.215 -19.724 -10.453 1.00 87.62 184 LEU A CA 1
ATOM 1481 C C . LEU A 1 184 ? -10.057 -18.740 -10.619 1.00 87.62 184 LEU A C 1
ATOM 1483 O O . LEU A 1 184 ? -9.437 -18.357 -9.627 1.00 87.62 184 LEU A O 1
ATOM 1487 N N . ARG A 1 185 ? -9.798 -18.286 -11.848 1.00 90.19 185 ARG A N 1
ATOM 1488 C CA . ARG A 1 185 ? -8.747 -17.303 -12.120 1.00 90.19 185 ARG A CA 1
ATOM 1489 C C . ARG A 1 185 ? -9.051 -15.945 -11.492 1.00 90.19 185 ARG A C 1
ATOM 1491 O O . ARG A 1 185 ? -8.187 -15.394 -10.820 1.00 90.19 185 ARG A O 1
ATOM 1498 N N . HIS A 1 186 ? -10.291 -15.469 -11.600 1.00 89.81 186 HIS A N 1
ATOM 1499 C CA . HIS A 1 186 ? -10.722 -14.256 -10.902 1.00 89.81 186 HIS A CA 1
ATOM 1500 C C . HIS A 1 186 ? -10.569 -14.366 -9.381 1.00 89.81 186 HIS A C 1
ATOM 1502 O O . HIS A 1 186 ? -10.003 -13.467 -8.763 1.00 89.81 186 HIS A O 1
ATOM 1508 N N . LYS A 1 187 ? -10.998 -15.481 -8.775 1.00 87.12 187 LYS A N 1
ATOM 1509 C CA . LYS A 1 187 ? -10.791 -15.717 -7.338 1.00 87.12 187 LYS A CA 1
ATOM 1510 C C . LYS A 1 187 ? -9.309 -15.734 -6.966 1.00 87.12 187 LYS A C 1
ATOM 1512 O O . LYS A 1 187 ? -8.943 -15.182 -5.933 1.00 87.12 187 LYS A O 1
ATOM 1517 N N . ALA A 1 188 ? -8.455 -16.345 -7.786 1.00 88.25 188 ALA A N 1
ATOM 1518 C CA . ALA A 1 188 ? -7.016 -16.367 -7.544 1.00 88.25 188 ALA A CA 1
ATOM 1519 C C . ALA A 1 188 ? -6.418 -14.950 -7.562 1.00 88.25 188 ALA A C 1
ATOM 1521 O O . ALA A 1 188 ? -5.663 -14.598 -6.656 1.00 88.25 188 ALA A O 1
ATOM 1522 N N . ASP A 1 189 ? -6.814 -14.116 -8.525 1.00 90.75 189 ASP A N 1
ATOM 1523 C CA . ASP A 1 189 ? -6.368 -12.722 -8.618 1.00 90.75 189 ASP A CA 1
ATOM 1524 C C . ASP A 1 189 ? -6.872 -11.871 -7.438 1.00 90.75 189 ASP A C 1
ATOM 1526 O O . ASP A 1 189 ? -6.131 -11.057 -6.879 1.00 90.75 189 ASP A O 1
ATOM 1530 N N . GLU A 1 190 ? -8.119 -12.064 -7.002 1.00 88.00 190 GLU A N 1
ATOM 1531 C CA . GLU A 1 190 ? -8.662 -11.407 -5.807 1.00 88.00 190 GLU A CA 1
ATOM 1532 C C . GLU A 1 190 ? -7.877 -11.786 -4.547 1.00 88.00 190 GLU A C 1
ATOM 1534 O O . GLU A 1 190 ? -7.495 -10.915 -3.758 1.00 88.00 190 GLU A O 1
ATOM 1539 N N . MET A 1 191 ? -7.584 -13.076 -4.374 1.00 86.31 191 MET A N 1
ATOM 1540 C CA . MET A 1 191 ? -6.788 -13.559 -3.249 1.00 86.31 191 MET A CA 1
ATOM 1541 C C . MET A 1 191 ? -5.364 -13.029 -3.283 1.00 86.31 191 MET A C 1
ATOM 1543 O O . MET A 1 191 ? -4.846 -12.608 -2.251 1.00 86.31 191 MET A O 1
ATOM 1547 N N . TRP A 1 192 ? -4.743 -13.006 -4.457 1.00 90.56 192 TRP A N 1
ATOM 1548 C CA . TRP A 1 192 ? -3.410 -12.455 -4.647 1.00 90.56 192 TRP A CA 1
ATOM 1549 C C . TRP A 1 192 ? -3.340 -10.986 -4.214 1.00 90.56 192 TRP A C 1
ATOM 1551 O O . TRP A 1 192 ? -2.491 -10.604 -3.405 1.00 90.56 192 TRP A O 1
ATOM 1561 N N . ASN A 1 193 ? -4.290 -10.169 -4.673 1.00 89.06 193 ASN A N 1
ATOM 1562 C CA . ASN A 1 193 ? -4.375 -8.763 -4.286 1.00 89.06 193 ASN A CA 1
ATOM 1563 C C . ASN A 1 193 ? -4.616 -8.587 -2.779 1.00 89.06 193 ASN A C 1
ATOM 1565 O O . ASN A 1 193 ? -4.033 -7.693 -2.155 1.00 89.06 193 ASN A O 1
ATOM 1569 N N . LEU A 1 194 ? -5.445 -9.446 -2.178 1.00 86.06 194 LEU A N 1
ATOM 1570 C CA . LEU A 1 194 ? -5.688 -9.436 -0.738 1.00 86.06 194 LEU A CA 1
ATOM 1571 C C . LEU A 1 194 ? -4.425 -9.802 0.055 1.00 86.06 194 LEU A C 1
ATOM 1573 O O . LEU A 1 194 ? -4.112 -9.118 1.027 1.00 86.06 194 LEU A O 1
ATOM 1577 N N . ILE A 1 195 ? -3.680 -10.826 -0.369 1.00 89.75 195 ILE A N 1
ATOM 1578 C CA . ILE A 1 195 ? -2.419 -11.239 0.264 1.00 89.75 195 ILE A CA 1
ATOM 1579 C C . ILE A 1 195 ? -1.403 -10.097 0.217 1.00 89.75 195 ILE A C 1
ATOM 1581 O O . ILE A 1 195 ? -0.846 -9.750 1.254 1.00 89.75 195 ILE A O 1
ATOM 1585 N N . ILE A 1 196 ? -1.217 -9.449 -0.940 1.00 89.56 196 ILE A N 1
ATOM 1586 C CA . ILE A 1 196 ? -0.302 -8.302 -1.065 1.00 89.56 196 ILE A CA 1
ATOM 1587 C C . ILE A 1 196 ? -0.682 -7.185 -0.088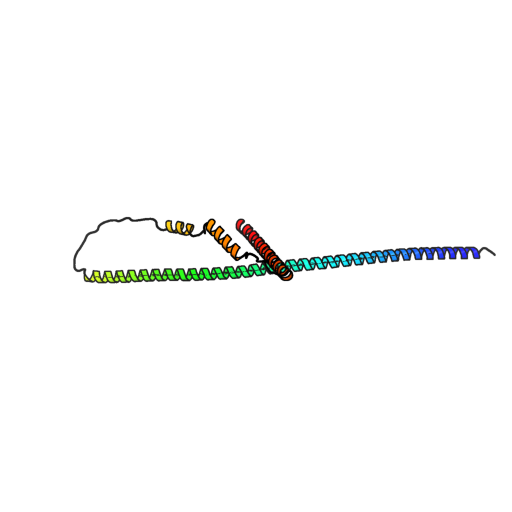 1.00 89.56 196 ILE A C 1
ATOM 1589 O O . ILE A 1 196 ? 0.186 -6.600 0.568 1.00 89.56 196 ILE A O 1
ATOM 1593 N N . LYS A 1 197 ? -1.981 -6.881 0.027 1.00 86.06 197 LYS A N 1
ATOM 1594 C CA . LYS A 1 197 ? -2.473 -5.871 0.968 1.00 86.06 197 LYS A CA 1
ATOM 1595 C C . LYS A 1 197 ? -2.154 -6.258 2.417 1.00 86.06 197 LYS A C 1
ATOM 1597 O O . LYS A 1 197 ? -1.605 -5.432 3.141 1.00 86.06 197 LYS A O 1
ATOM 1602 N N . LEU A 1 198 ? -2.455 -7.494 2.817 1.00 86.94 198 LEU A N 1
ATOM 1603 C CA . LEU A 1 198 ? -2.200 -7.990 4.174 1.00 86.94 198 LEU A CA 1
ATOM 1604 C C . LEU A 1 198 ? -0.708 -8.016 4.517 1.00 86.94 198 LEU A C 1
ATOM 1606 O O . LEU A 1 198 ? -0.343 -7.625 5.621 1.00 86.94 198 LEU A O 1
ATOM 1610 N N . GLU A 1 199 ? 0.154 -8.425 3.585 1.00 88.56 199 GLU A N 1
ATOM 1611 C CA . GLU A 1 199 ? 1.602 -8.461 3.818 1.00 88.56 199 GLU A CA 1
ATOM 1612 C C . GLU A 1 199 ? 2.171 -7.046 3.977 1.00 88.56 199 GLU A C 1
ATOM 1614 O O . GLU A 1 199 ? 3.015 -6.798 4.837 1.00 88.56 199 GLU A O 1
ATOM 1619 N N . THR A 1 200 ? 1.642 -6.083 3.215 1.00 87.38 200 THR A N 1
ATOM 1620 C CA . THR A 1 200 ? 2.008 -4.668 3.368 1.00 87.38 200 THR A CA 1
ATOM 1621 C C . THR A 1 200 ? 1.567 -4.122 4.730 1.00 87.38 200 THR A C 1
ATOM 1623 O O . THR A 1 200 ? 2.345 -3.456 5.408 1.00 87.38 200 THR A O 1
ATOM 1626 N N . GLU A 1 201 ? 0.329 -4.409 5.148 1.00 82.12 201 GLU A N 1
ATOM 1627 C CA . GLU A 1 201 ? -0.191 -4.008 6.464 1.00 82.12 201 GLU A CA 1
ATOM 1628 C C . GLU A 1 201 ? 0.623 -4.630 7.606 1.00 82.12 201 GLU A C 1
ATOM 1630 O O . GLU A 1 201 ? 0.959 -3.943 8.569 1.00 82.12 201 GLU A O 1
ATOM 1635 N N . LYS A 1 202 ? 0.985 -5.912 7.483 1.00 91.00 202 LYS A N 1
ATOM 1636 C CA . LYS A 1 202 ? 1.831 -6.622 8.446 1.00 91.00 202 LYS A CA 1
ATOM 1637 C C . LYS A 1 202 ? 3.209 -5.970 8.568 1.00 91.00 202 LYS A C 1
ATOM 1639 O O . LYS A 1 202 ? 3.624 -5.684 9.686 1.00 91.00 202 LYS A O 1
ATOM 1644 N N . TYR A 1 203 ? 3.875 -5.682 7.449 1.00 88.12 203 TYR A N 1
ATOM 1645 C CA . TYR A 1 203 ? 5.176 -5.007 7.452 1.00 88.12 203 TYR A CA 1
ATOM 1646 C C . TYR A 1 203 ? 5.117 -3.652 8.173 1.00 88.12 203 TYR A C 1
ATOM 1648 O O . TYR A 1 203 ? 5.954 -3.352 9.022 1.00 88.12 203 TYR A O 1
ATOM 1656 N N . ASP A 1 204 ? 4.096 -2.839 7.883 1.00 82.00 204 ASP A N 1
ATOM 1657 C CA . ASP A 1 204 ? 3.935 -1.535 8.530 1.00 82.00 204 ASP A CA 1
ATOM 1658 C C . ASP A 1 204 ? 3.675 -1.661 10.044 1.00 82.00 204 ASP A C 1
ATOM 1660 O O . ASP A 1 204 ? 4.161 -0.834 10.818 1.00 82.00 204 ASP A O 1
ATOM 1664 N N . MET A 1 205 ? 2.936 -2.687 10.479 1.00 81.88 205 MET A N 1
ATOM 1665 C CA . MET A 1 205 ? 2.703 -2.968 11.900 1.00 81.88 205 MET A CA 1
ATOM 1666 C C . MET A 1 205 ? 3.976 -3.440 12.610 1.00 81.88 205 MET A C 1
ATOM 1668 O O . MET A 1 205 ? 4.266 -2.970 13.708 1.00 81.88 205 MET A O 1
ATOM 1672 N N . GLU A 1 206 ? 4.757 -4.323 11.986 1.00 84.12 206 GLU A N 1
ATOM 1673 C CA . GLU A 1 206 ? 6.041 -4.790 12.522 1.00 84.12 206 GLU A CA 1
ATOM 1674 C C . GLU A 1 206 ? 7.035 -3.633 12.681 1.00 84.12 206 GLU A C 1
ATOM 1676 O O . GLU A 1 206 ? 7.673 -3.506 13.723 1.00 84.12 206 GLU A O 1
ATOM 1681 N N . GLU A 1 207 ? 7.123 -2.738 11.694 1.00 81.88 207 GLU A N 1
ATOM 1682 C CA . GLU A 1 207 ? 7.981 -1.551 11.773 1.00 81.88 207 GLU A CA 1
ATOM 1683 C C . GLU A 1 207 ? 7.541 -0.569 12.866 1.00 81.88 207 GLU A C 1
ATOM 1685 O O . GLU A 1 207 ? 8.385 0.064 13.502 1.00 81.88 207 GLU A O 1
ATOM 1690 N N . ARG A 1 208 ? 6.234 -0.436 13.127 1.00 77.19 208 ARG A N 1
ATOM 1691 C CA . ARG A 1 208 ? 5.746 0.360 14.264 1.00 77.19 208 ARG A CA 1
ATOM 1692 C C . ARG A 1 208 ? 6.059 -0.289 15.599 1.00 77.19 208 ARG A C 1
ATOM 1694 O O . ARG A 1 208 ? 6.476 0.433 16.497 1.00 77.19 208 ARG A O 1
ATOM 1701 N N . MET A 1 209 ? 5.886 -1.606 15.722 1.00 76.81 209 MET A N 1
ATOM 1702 C CA . MET A 1 209 ? 6.244 -2.304 16.957 1.00 76.81 209 MET A CA 1
ATOM 1703 C C . MET A 1 209 ? 7.730 -2.147 17.258 1.00 76.81 209 MET A C 1
ATOM 1705 O O . MET A 1 209 ? 8.067 -1.742 18.357 1.00 76.81 209 MET A O 1
ATOM 1709 N N . LYS A 1 210 ? 8.617 -2.318 16.268 1.00 78.56 210 LYS A N 1
ATOM 1710 C CA . LYS A 1 210 ? 10.061 -2.094 16.466 1.00 78.56 210 LYS A CA 1
ATOM 1711 C C . LYS A 1 210 ? 10.397 -0.690 16.973 1.00 78.56 210 LYS A C 1
ATOM 1713 O O . LYS A 1 210 ? 11.351 -0.535 17.722 1.00 78.56 210 LYS A O 1
ATOM 1718 N N . ARG A 1 211 ? 9.654 0.335 16.539 1.00 71.81 211 ARG A N 1
ATOM 1719 C CA . ARG A 1 211 ? 9.827 1.712 17.033 1.00 71.81 211 ARG A CA 1
ATOM 1720 C C . ARG A 1 211 ? 9.316 1.868 18.464 1.00 71.81 211 ARG A C 1
ATOM 1722 O O . ARG A 1 211 ? 9.983 2.509 19.255 1.00 71.81 211 ARG A O 1
ATOM 1729 N N . GLN A 1 212 ? 8.173 1.261 18.784 1.00 70.56 212 GLN A N 1
ATOM 1730 C CA . GLN A 1 212 ? 7.621 1.245 20.144 1.00 70.56 212 GLN A CA 1
ATOM 1731 C C . GLN A 1 212 ? 8.474 0.442 21.129 1.00 70.56 212 GLN A C 1
ATOM 1733 O O . GLN A 1 212 ? 8.491 0.779 22.298 1.00 70.56 212 GLN A O 1
ATOM 1738 N N . ASP A 1 213 ? 9.166 -0.602 20.672 1.00 70.00 213 ASP A N 1
ATOM 1739 C CA . ASP A 1 213 ? 10.089 -1.387 21.500 1.00 70.00 213 ASP A CA 1
ATOM 1740 C C . ASP A 1 213 ? 11.426 -0.656 21.742 1.00 70.00 213 ASP A C 1
ATOM 1742 O O . ASP A 1 213 ? 12.198 -1.060 22.612 1.00 70.00 213 ASP A O 1
ATOM 1746 N N . TYR A 1 214 ? 11.732 0.376 20.944 1.00 65.25 214 TYR A N 1
ATOM 1747 C CA . TYR A 1 214 ? 12.954 1.178 21.059 1.00 65.25 214 TYR A CA 1
ATOM 1748 C C . TYR A 1 214 ? 12.784 2.412 21.964 1.00 65.25 214 TYR A C 1
ATOM 1750 O O . TYR A 1 214 ? 13.753 2.805 22.615 1.00 65.25 214 TYR A O 1
ATOM 1758 N N . ASP A 1 215 ? 11.587 3.009 21.985 1.00 56.66 215 ASP A N 1
ATOM 1759 C CA . ASP A 1 215 ? 11.201 4.148 22.840 1.00 56.66 215 ASP A CA 1
ATOM 1760 C C . ASP A 1 215 ? 10.762 3.697 24.250 1.00 56.66 215 ASP A C 1
ATOM 1762 O O . ASP A 1 215 ? 11.107 4.401 25.230 1.00 56.66 215 ASP A O 1
#